Protein AF-A0A961FND5-F1 (afdb_monomer_lite)

Sequence (280 aa):
TAFLEAGKNQDAAYVAERILTPDELRAYVDDHFTLAEAEKSADAPESVDPWDEMSSTLRWRWLLGRRLMRARRYQEALPYLPSTVRSKAQSYQQALEQAQDPSRPRVERARSWFEAAWRVRHHGFEMMATEVEPDAFCWSGSFEISSIATDRARGYWQPWSWKSEAPPKPQPLVTRVTSDERSRLEWSHLRHEKRFQYRYLAADHAWQASRLLPAQSEELADVLNTAGSWLKVRDPSAADRFYQALESRAGKTALGEQVTARHWFVEQTGPWSTALQHLQ

Secondary structure (DSSP, 8-state):
-HHHHTT-HHHHHHIIIIIS-HHHHHH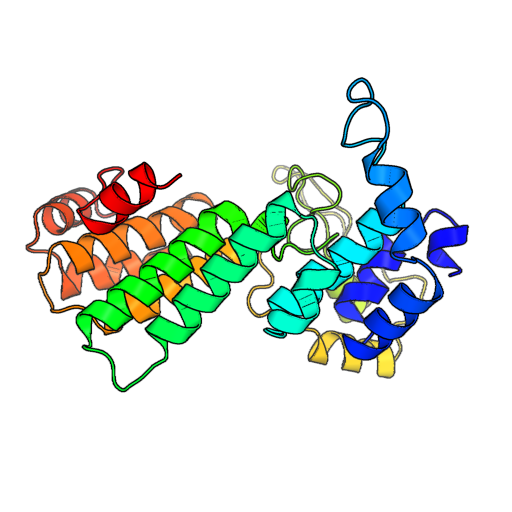HHHHHS-HHHHHHHHTS-TTS-TTT---HHHHHHHHHHHHHHHTT-HHHHGGGS-HHHHHHHHHHHHHHHHHH-TTS-HHHHHHHHHHHHHHHHHHHHHHH--SSTTT-GGGTT-S----HHHHHHHTEE-----TTSPPPPPEE-SSPPPHHHHHHHHHT--S--SSSHHHHHHHHHHHHHHHHSPTT-HHHHHHHHHHHHHHTTT-HHHHHHHHHHHHHHHTTSHHHHHHHHHTS--S---HHHHHHHTT-

pLDDT: mean 90.49, std 12.35, range [37.75, 98.88]

Radius of gyration: 20.92 Å; chains: 1; bounding box: 51×48×54 Å

Structure (mmCIF, N/CA/C/O backbone):
data_AF-A0A961FND5-F1
#
_entry.id   AF-A0A961FND5-F1
#
loop_
_atom_site.group_PDB
_atom_site.id
_atom_site.type_symbol
_atom_site.label_atom_id
_atom_site.label_alt_id
_atom_site.label_comp_id
_atom_site.label_asym_id
_atom_site.label_entity_id
_atom_site.label_seq_id
_atom_site.pdbx_PDB_ins_code
_atom_site.Cartn_x
_atom_site.Cartn_y
_atom_site.Cartn_z
_atom_site.occupancy
_atom_site.B_iso_or_equiv
_atom_site.auth_seq_id
_atom_site.auth_comp_id
_atom_site.auth_asym_id
_atom_site.auth_atom_id
_atom_site.pdbx_PDB_model_num
ATOM 1 N N . THR A 1 1 ? 15.980 -2.962 -23.175 1.00 61.59 1 THR A N 1
ATOM 2 C CA . THR A 1 1 ? 17.382 -2.967 -22.717 1.00 61.59 1 THR A CA 1
ATOM 3 C C . THR A 1 1 ? 18.070 -1.606 -22.834 1.00 61.59 1 THR A C 1
ATOM 5 O O . THR A 1 1 ? 18.763 -1.251 -21.893 1.00 61.59 1 THR A O 1
ATOM 8 N N . ALA A 1 2 ? 17.822 -0.791 -23.874 1.00 79.94 2 ALA A N 1
ATOM 9 C CA . ALA A 1 2 ? 18.511 0.495 -24.115 1.00 79.94 2 ALA A CA 1
ATOM 10 C C . ALA A 1 2 ? 18.673 1.445 -22.900 1.00 79.94 2 ALA A C 1
ATOM 12 O O . ALA A 1 2 ? 19.751 1.992 -22.694 1.00 79.94 2 ALA A O 1
ATOM 13 N N . PHE A 1 3 ? 17.643 1.633 -22.059 1.00 84.62 3 PHE A N 1
ATOM 14 C CA . PHE A 1 3 ? 17.784 2.456 -20.844 1.00 84.62 3 PHE A CA 1
ATOM 15 C C . PHE A 1 3 ? 18.754 1.851 -19.819 1.00 84.62 3 PHE A C 1
ATOM 17 O O . PHE A 1 3 ? 19.513 2.586 -19.196 1.00 84.62 3 PHE A O 1
ATOM 24 N N . LEU A 1 4 ? 18.761 0.525 -19.663 1.00 84.88 4 LEU A N 1
ATOM 25 C CA . LEU A 1 4 ? 19.672 -0.175 -18.753 1.00 84.88 4 LEU A CA 1
ATOM 26 C C . LEU A 1 4 ? 21.110 -0.122 -19.256 1.00 84.88 4 LEU A C 1
ATOM 28 O O . LEU A 1 4 ? 22.012 0.185 -18.486 1.00 84.88 4 LEU A O 1
ATOM 32 N N . GLU A 1 5 ? 21.305 -0.353 -20.555 1.00 82.19 5 GLU A N 1
ATOM 33 C CA . GLU A 1 5 ? 22.610 -0.248 -21.220 1.00 82.19 5 GLU A CA 1
ATOM 34 C C . GLU A 1 5 ? 23.199 1.167 -21.083 1.00 82.19 5 GLU A C 1
ATOM 36 O O . GLU A 1 5 ? 24.403 1.328 -20.915 1.00 82.19 5 GLU A O 1
ATOM 41 N N . ALA A 1 6 ? 22.345 2.196 -21.078 1.00 84.69 6 ALA A N 1
ATOM 42 C CA . ALA A 1 6 ? 22.731 3.591 -20.869 1.00 84.69 6 ALA A CA 1
ATOM 43 C C . ALA A 1 6 ? 22.833 4.013 -19.383 1.00 84.69 6 ALA A C 1
ATOM 45 O O . ALA A 1 6 ? 23.001 5.202 -19.096 1.00 84.69 6 ALA A O 1
ATOM 46 N N . GLY A 1 7 ? 22.674 3.086 -18.429 1.00 83.06 7 GLY A N 1
ATOM 47 C CA . GLY A 1 7 ? 22.712 3.373 -16.988 1.00 83.06 7 GLY A CA 1
ATOM 48 C C . GLY A 1 7 ? 21.546 4.233 -16.472 1.00 83.06 7 GLY A C 1
ATOM 49 O O . GLY A 1 7 ? 21.628 4.825 -15.396 1.00 83.06 7 GLY A O 1
ATOM 50 N N . LYS A 1 8 ? 20.449 4.337 -17.230 1.00 88.19 8 LYS A N 1
ATOM 51 C CA . LYS A 1 8 ? 19.248 5.126 -16.906 1.00 88.19 8 LYS A CA 1
ATOM 52 C C . LYS A 1 8 ? 18.217 4.280 -16.158 1.00 88.19 8 LYS A C 1
ATOM 54 O O . LYS A 1 8 ? 17.133 3.983 -16.656 1.00 88.19 8 LYS A O 1
ATOM 59 N N . ASN A 1 9 ? 18.571 3.879 -14.937 1.00 86.81 9 ASN A N 1
ATOM 60 C CA . ASN A 1 9 ? 17.767 2.955 -14.126 1.00 86.81 9 ASN A CA 1
ATOM 61 C C . ASN A 1 9 ? 16.373 3.497 -13.768 1.00 86.81 9 ASN A C 1
ATOM 63 O O . ASN A 1 9 ? 15.419 2.728 -13.713 1.00 86.81 9 ASN A O 1
ATOM 67 N N . GLN A 1 10 ? 16.236 4.808 -13.555 1.00 88.56 10 GLN A N 1
ATOM 68 C CA . GLN A 1 10 ? 14.949 5.429 -13.220 1.00 88.56 10 GLN A CA 1
ATOM 69 C C . GLN A 1 10 ? 14.000 5.457 -14.416 1.00 88.56 10 GLN A C 1
ATOM 71 O O . GLN A 1 10 ? 12.842 5.078 -14.278 1.00 88.56 10 GLN A O 1
ATOM 76 N N . ASP A 1 11 ? 14.497 5.818 -15.600 1.00 91.00 11 ASP A N 1
ATOM 77 C CA . ASP A 1 11 ? 13.730 5.755 -16.846 1.00 91.00 11 ASP A CA 1
ATOM 78 C C . ASP A 1 11 ? 13.312 4.314 -17.170 1.00 91.00 11 ASP A C 1
ATOM 80 O O . ASP A 1 11 ? 12.164 4.055 -17.537 1.00 91.00 11 ASP A O 1
ATOM 84 N N . ALA A 1 12 ? 14.214 3.348 -16.968 1.00 93.62 12 ALA A N 1
ATOM 85 C CA . ALA A 1 12 ? 13.884 1.937 -17.127 1.00 93.62 12 ALA A CA 1
ATOM 86 C C . ALA A 1 12 ? 12.791 1.490 -16.142 1.00 93.62 12 ALA A C 1
ATOM 88 O O . ALA A 1 12 ? 11.870 0.769 -16.526 1.00 93.62 12 ALA A O 1
ATOM 89 N N . ALA A 1 13 ? 12.874 1.918 -14.881 1.00 93.69 13 ALA A N 1
ATOM 90 C CA . ALA A 1 13 ? 11.894 1.581 -13.857 1.00 93.69 13 ALA A CA 1
ATOM 91 C C . ALA A 1 13 ? 10.535 2.247 -14.118 1.00 93.69 13 ALA A C 1
ATOM 93 O O . ALA A 1 13 ? 9.500 1.604 -13.955 1.00 93.69 13 ALA A O 1
ATOM 94 N N . TYR A 1 14 ? 10.527 3.483 -14.623 1.00 94.12 14 TYR A N 1
ATOM 95 C CA . TYR A 1 14 ? 9.327 4.144 -15.127 1.00 94.12 14 TYR A CA 1
ATOM 96 C C . TYR A 1 14 ? 8.647 3.305 -16.217 1.00 94.12 14 TYR A C 1
ATOM 98 O O . TYR A 1 14 ? 7.458 2.997 -16.109 1.00 94.12 14 TYR A O 1
ATOM 106 N N . VAL A 1 15 ? 9.400 2.860 -17.230 1.00 95.25 15 VAL A N 1
ATOM 107 C CA . VAL A 1 15 ? 8.860 1.991 -18.289 1.00 95.25 15 VAL A CA 1
ATOM 108 C C . VAL A 1 15 ? 8.316 0.692 -17.695 1.00 95.25 15 VAL A C 1
ATOM 110 O O . VAL A 1 15 ? 7.190 0.291 -17.996 1.00 95.25 15 VAL A O 1
ATOM 113 N N . ALA A 1 16 ? 9.077 0.059 -16.806 1.00 95.69 16 ALA A N 1
ATOM 114 C CA . ALA A 1 16 ? 8.692 -1.193 -16.176 1.00 95.69 16 ALA A CA 1
ATOM 115 C C . ALA A 1 16 ? 7.428 -1.083 -15.318 1.00 95.69 16 ALA A C 1
ATOM 117 O O . ALA A 1 16 ? 6.618 -2.004 -15.324 1.00 95.69 16 ALA A O 1
ATOM 118 N N . GLU A 1 17 ? 7.232 0.008 -14.579 1.00 94.25 17 GLU A N 1
ATOM 119 C CA . GLU A 1 17 ? 6.118 0.135 -13.637 1.00 94.25 17 GLU A CA 1
ATOM 120 C C . GLU A 1 17 ? 4.884 0.817 -14.242 1.00 94.25 17 GLU A C 1
ATOM 122 O O . GLU A 1 17 ? 3.756 0.465 -13.869 1.00 94.25 17 GLU A O 1
ATOM 127 N N . ARG A 1 18 ? 5.081 1.755 -15.178 1.00 94.38 18 ARG A N 1
ATOM 128 C CA . ARG A 1 18 ? 4.028 2.634 -15.711 1.00 94.38 18 ARG A CA 1
ATOM 129 C C . ARG A 1 18 ? 3.654 2.346 -17.170 1.00 94.38 18 ARG A C 1
ATOM 131 O O . ARG A 1 18 ? 2.538 2.678 -17.559 1.00 94.38 18 ARG A O 1
ATOM 138 N N . ILE A 1 19 ? 4.529 1.728 -17.968 1.00 95.50 19 ILE A N 1
ATOM 139 C CA . ILE A 1 19 ? 4.286 1.523 -19.410 1.00 95.50 19 ILE A CA 1
ATOM 140 C C . ILE A 1 19 ? 4.001 0.062 -19.747 1.00 95.50 19 ILE A C 1
ATOM 142 O O . ILE A 1 19 ? 2.965 -0.239 -20.340 1.00 95.50 19 ILE A O 1
ATOM 146 N N . LEU A 1 20 ? 4.887 -0.857 -19.366 1.00 96.12 20 LEU A N 1
ATOM 147 C CA . LEU A 1 20 ? 4.678 -2.287 -19.611 1.00 96.12 20 LEU A CA 1
ATOM 148 C C . LEU A 1 20 ? 3.463 -2.780 -18.830 1.00 96.12 20 LEU A C 1
ATOM 150 O O . LEU A 1 20 ? 3.237 -2.319 -17.723 1.00 96.12 20 LEU A O 1
ATOM 154 N N . THR A 1 21 ? 2.712 -3.761 -19.307 1.00 96.06 21 THR A N 1
ATOM 155 C CA . THR A 1 21 ? 1.785 -4.530 -18.462 1.00 96.06 21 THR A CA 1
ATOM 156 C C . THR A 1 21 ? 2.577 -5.426 -17.492 1.00 96.06 21 THR A C 1
ATOM 158 O O . THR A 1 21 ? 3.774 -5.645 -17.698 1.00 96.06 21 THR A O 1
ATOM 161 N N . PRO A 1 22 ? 1.971 -5.946 -16.408 1.00 96.75 22 PRO A N 1
ATOM 162 C CA . PRO A 1 22 ? 2.630 -6.902 -15.526 1.00 96.75 22 PRO A CA 1
ATOM 163 C C . PRO A 1 22 ? 3.128 -8.150 -16.260 1.00 96.75 22 PRO A C 1
ATOM 165 O O . PRO A 1 22 ? 4.186 -8.654 -15.905 1.00 96.75 22 PRO A O 1
ATOM 168 N N . ASP A 1 23 ? 2.414 -8.614 -17.291 1.00 97.75 23 ASP A N 1
ATOM 169 C CA . ASP A 1 23 ? 2.822 -9.781 -18.083 1.00 97.75 23 ASP A CA 1
ATOM 170 C C . ASP A 1 23 ? 3.977 -9.457 -19.036 1.00 97.75 23 ASP A C 1
ATOM 172 O O . ASP A 1 23 ? 4.932 -10.225 -19.106 1.00 97.75 23 ASP A O 1
ATOM 176 N N . GLU A 1 24 ? 3.953 -8.294 -19.699 1.00 97.62 24 GLU A N 1
ATOM 177 C CA . GLU A 1 24 ? 5.087 -7.819 -20.511 1.00 97.62 24 GLU A CA 1
ATOM 178 C C . GLU A 1 24 ? 6.351 -7.646 -19.651 1.00 97.62 24 GLU A C 1
ATOM 180 O O . GLU A 1 24 ? 7.433 -8.085 -20.040 1.00 97.62 24 GLU A O 1
ATOM 185 N N . LEU A 1 25 ? 6.222 -7.050 -18.456 1.00 97.56 25 LEU A N 1
ATOM 186 C CA . LEU A 1 25 ? 7.346 -6.923 -17.526 1.00 97.56 25 LEU A CA 1
ATOM 187 C C . LEU A 1 25 ? 7.829 -8.293 -17.044 1.00 97.56 25 LEU A C 1
ATOM 189 O O . LEU A 1 25 ? 9.034 -8.507 -16.949 1.00 97.56 25 LEU A O 1
ATOM 193 N N . ARG A 1 26 ? 6.911 -9.210 -16.727 1.00 97.69 26 ARG A N 1
ATOM 194 C CA . ARG A 1 26 ? 7.265 -10.560 -16.292 1.00 97.69 26 ARG A CA 1
ATOM 195 C C . ARG A 1 26 ? 8.069 -11.294 -17.355 1.00 97.69 26 ARG A C 1
ATOM 197 O O . ARG A 1 26 ? 9.141 -11.791 -17.034 1.00 97.69 26 ARG A O 1
ATOM 204 N N . ALA A 1 27 ? 7.596 -11.293 -18.600 1.00 97.44 27 ALA A N 1
ATOM 205 C CA . ALA A 1 27 ? 8.309 -11.903 -19.716 1.00 97.44 27 ALA A CA 1
ATOM 206 C C . ALA A 1 27 ? 9.721 -11.315 -19.872 1.00 97.44 27 ALA A C 1
ATOM 208 O O . ALA A 1 27 ? 10.687 -12.064 -19.977 1.00 97.44 27 ALA A O 1
ATOM 209 N N . TYR A 1 28 ? 9.853 -9.986 -19.796 1.00 95.62 28 TYR A N 1
ATOM 210 C CA . TYR A 1 28 ? 11.154 -9.314 -19.850 1.00 95.62 28 TYR A CA 1
ATOM 211 C C . TYR A 1 28 ? 12.083 -9.727 -18.697 1.00 95.62 28 TYR A C 1
ATOM 213 O O . TYR A 1 28 ? 13.271 -9.962 -18.899 1.00 95.62 28 TYR A O 1
ATOM 221 N N . VAL A 1 29 ? 11.560 -9.814 -17.471 1.00 95.00 29 VAL A N 1
ATOM 222 C CA . VAL A 1 29 ? 12.362 -10.180 -16.296 1.00 95.00 29 VAL A CA 1
ATOM 223 C C . VAL A 1 29 ? 12.777 -11.645 -16.319 1.00 95.00 29 VAL A C 1
ATOM 225 O O . VAL A 1 29 ? 13.903 -11.952 -15.938 1.00 95.00 29 VAL A O 1
ATOM 228 N N . ASP A 1 30 ? 11.903 -12.539 -16.768 1.00 95.00 30 ASP A N 1
ATOM 229 C CA . ASP A 1 30 ? 12.216 -13.963 -16.871 1.00 95.00 30 ASP A CA 1
ATOM 230 C C . ASP A 1 30 ? 13.288 -14.242 -17.942 1.00 95.00 30 ASP A C 1
ATOM 232 O O . ASP A 1 30 ? 14.118 -15.125 -17.732 1.00 95.00 30 ASP A O 1
ATOM 236 N N . ASP A 1 31 ? 13.317 -13.466 -19.033 1.00 94.06 31 ASP A N 1
ATOM 237 C CA . ASP A 1 31 ? 14.310 -13.594 -20.113 1.00 94.06 31 ASP A CA 1
ATOM 238 C C . ASP A 1 31 ? 15.686 -13.004 -19.750 1.00 94.06 31 ASP A C 1
ATOM 240 O O . ASP A 1 31 ? 16.722 -13.561 -20.110 1.00 94.06 31 ASP A O 1
ATOM 244 N N . HIS A 1 32 ? 15.717 -11.887 -19.011 1.00 90.12 32 HIS A N 1
ATOM 245 C CA . HIS A 1 32 ? 16.952 -11.117 -18.793 1.00 90.12 32 HIS A CA 1
ATOM 246 C C . HIS A 1 32 ? 17.514 -11.154 -17.368 1.00 90.12 32 HIS A C 1
ATOM 248 O O . HIS A 1 32 ? 18.658 -10.752 -17.165 1.00 90.12 32 HIS A O 1
ATOM 254 N N . PHE A 1 33 ? 16.732 -11.581 -16.373 1.00 89.69 33 PHE A N 1
ATOM 255 C CA . PHE A 1 33 ? 17.136 -11.580 -14.964 1.00 89.69 33 PHE A CA 1
ATOM 256 C C . PHE A 1 33 ? 16.789 -12.916 -14.308 1.00 89.69 33 PHE A C 1
ATOM 258 O O . PHE A 1 33 ? 15.803 -13.052 -13.568 1.00 89.69 33 PHE A O 1
ATOM 265 N N . THR A 1 34 ? 17.610 -13.926 -14.587 1.00 86.31 34 THR A N 1
ATOM 266 C CA . THR A 1 34 ? 17.298 -15.309 -14.226 1.00 86.31 34 THR A CA 1
ATOM 267 C C . THR A 1 34 ? 17.369 -15.543 -12.714 1.00 86.31 34 THR A C 1
ATOM 269 O O . THR A 1 34 ? 18.117 -14.892 -11.981 1.00 86.31 34 THR A O 1
ATOM 272 N N . LEU A 1 35 ? 16.588 -16.510 -12.218 1.00 81.50 35 LEU A N 1
ATOM 273 C CA . LEU A 1 35 ? 16.630 -16.891 -10.802 1.00 81.50 35 LEU A CA 1
ATOM 274 C C . LEU A 1 35 ? 18.014 -17.425 -10.399 1.00 81.50 35 LEU A C 1
ATOM 276 O O . LEU A 1 35 ? 18.502 -17.085 -9.327 1.00 81.50 35 LEU A O 1
ATOM 280 N N . ALA A 1 36 ? 18.670 -18.185 -11.278 1.00 79.12 36 ALA A N 1
ATOM 281 C CA . ALA A 1 36 ? 19.993 -18.747 -11.017 1.00 79.12 36 ALA A CA 1
ATOM 282 C C . ALA A 1 36 ? 21.065 -17.665 -10.790 1.00 79.12 36 ALA A C 1
ATOM 284 O O . ALA A 1 36 ? 21.971 -17.847 -9.982 1.00 79.12 36 ALA A O 1
ATOM 285 N N . GLU A 1 37 ? 20.979 -16.529 -11.486 1.00 74.94 37 GLU A N 1
ATOM 286 C CA . GLU A 1 37 ? 21.867 -15.380 -11.258 1.00 74.94 37 GLU A CA 1
ATOM 287 C C . GLU A 1 37 ? 21.542 -14.654 -9.948 1.00 74.94 37 GLU A C 1
ATOM 289 O O . GLU A 1 37 ? 22.447 -14.209 -9.241 1.00 74.94 37 GLU A O 1
ATOM 294 N N . ALA A 1 38 ? 20.256 -14.563 -9.598 1.00 72.62 38 ALA A N 1
ATOM 295 C CA . ALA A 1 38 ? 19.821 -13.951 -8.349 1.00 72.62 38 ALA A CA 1
ATOM 296 C C . ALA A 1 38 ? 20.270 -14.766 -7.124 1.00 72.62 38 ALA A C 1
ATOM 298 O O . ALA A 1 38 ? 20.754 -14.186 -6.158 1.00 72.62 38 ALA A O 1
ATOM 299 N N . GLU A 1 39 ? 20.165 -16.096 -7.179 1.00 71.75 39 GLU A N 1
ATOM 300 C CA . GLU A 1 39 ? 20.595 -16.998 -6.100 1.00 71.75 39 GLU A CA 1
ATOM 301 C C . GLU A 1 39 ? 22.111 -16.951 -5.886 1.00 71.75 39 GLU A C 1
ATOM 303 O O . GLU A 1 39 ? 22.554 -16.810 -4.753 1.00 71.75 39 GLU A O 1
ATOM 308 N N . LYS A 1 40 ? 22.912 -16.922 -6.961 1.00 66.56 40 LYS A N 1
ATOM 309 C CA . LYS A 1 40 ? 24.376 -16.740 -6.865 1.00 66.56 40 LYS A CA 1
ATOM 310 C C . LYS A 1 40 ? 24.785 -15.427 -6.197 1.00 66.56 40 LYS A C 1
ATOM 312 O O . LYS A 1 40 ? 25.866 -15.345 -5.626 1.00 66.56 40 LYS A O 1
ATOM 317 N N . SER A 1 41 ? 23.946 -14.397 -6.305 1.00 58.16 41 SER A N 1
ATOM 318 C CA . SER A 1 41 ? 24.201 -13.082 -5.705 1.00 58.16 41 SER A CA 1
ATOM 319 C C . SER A 1 41 ? 23.866 -13.047 -4.208 1.00 58.16 41 SER A C 1
ATOM 321 O O . SER A 1 41 ? 24.327 -12.155 -3.508 1.00 58.16 41 SER A O 1
ATOM 323 N N . ALA A 1 42 ? 23.060 -13.992 -3.712 1.00 57.47 42 ALA A N 1
ATOM 324 C CA . ALA A 1 42 ? 22.661 -14.063 -2.305 1.00 57.47 42 ALA A CA 1
ATOM 325 C C . ALA A 1 42 ? 23.748 -14.668 -1.392 1.00 57.47 42 ALA A C 1
ATOM 327 O O . ALA A 1 42 ? 23.671 -14.492 -0.180 1.00 57.47 42 ALA A O 1
ATOM 328 N N . ASP A 1 43 ? 24.750 -15.338 -1.973 1.00 47.97 43 ASP A N 1
ATOM 329 C CA . ASP A 1 43 ? 25.889 -15.957 -1.276 1.00 47.97 43 ASP A CA 1
ATOM 330 C C . ASP A 1 43 ? 27.123 -15.026 -1.173 1.00 47.97 43 ASP A C 1
ATOM 332 O O . ASP A 1 43 ? 28.208 -15.461 -0.775 1.00 47.97 43 ASP A O 1
ATOM 336 N N . ALA A 1 44 ? 26.996 -13.748 -1.553 1.00 46.34 44 ALA A N 1
ATOM 337 C CA . ALA A 1 44 ? 28.071 -12.761 -1.431 1.00 46.34 44 ALA A CA 1
ATOM 338 C C . ALA A 1 44 ? 28.353 -12.417 0.055 1.00 46.34 44 ALA A C 1
ATOM 340 O O . ALA A 1 44 ? 27.417 -12.347 0.856 1.00 46.34 44 ALA A O 1
ATOM 341 N N . PRO A 1 45 ? 29.628 -12.237 0.462 1.00 41.59 45 PRO A N 1
ATOM 342 C CA . PRO A 1 45 ? 29.998 -12.034 1.865 1.00 41.59 45 PRO A CA 1
ATOM 343 C C . PRO A 1 45 ? 29.372 -10.766 2.478 1.00 41.59 45 PRO A C 1
ATOM 345 O O . PRO A 1 45 ? 29.404 -9.701 1.874 1.00 41.59 45 PRO A O 1
ATOM 348 N N . GLU A 1 46 ? 28.900 -10.870 3.731 1.00 42.19 46 GLU A N 1
ATOM 349 C CA . GLU A 1 46 ? 28.195 -9.834 4.527 1.00 42.19 46 GLU A CA 1
ATOM 350 C C . GLU A 1 46 ? 28.899 -8.462 4.651 1.00 42.19 46 GLU A C 1
ATOM 352 O O . GLU A 1 46 ? 28.319 -7.518 5.184 1.00 42.19 46 GLU A O 1
ATOM 357 N N . SER A 1 47 ? 30.155 -8.329 4.215 1.00 37.75 47 SER A N 1
ATOM 358 C CA . SER A 1 47 ? 30.981 -7.131 4.409 1.00 37.75 47 SER A CA 1
ATOM 359 C C . SER A 1 47 ? 30.803 -6.042 3.351 1.00 37.75 47 SER A C 1
ATOM 361 O O . SER A 1 47 ? 31.539 -5.055 3.386 1.00 37.75 47 SER A O 1
ATOM 363 N N . VAL A 1 48 ? 29.884 -6.211 2.403 1.00 39.56 48 VAL A N 1
ATOM 364 C CA . VAL A 1 48 ? 29.600 -5.198 1.385 1.00 39.56 48 VAL A CA 1
ATOM 365 C C . VAL A 1 48 ? 28.224 -4.608 1.631 1.00 39.56 48 VAL A C 1
ATOM 367 O O . VAL A 1 48 ? 27.279 -5.309 1.988 1.00 39.56 48 VAL A O 1
ATOM 370 N N . ASP A 1 49 ? 28.141 -3.285 1.517 1.00 38.56 49 ASP A N 1
ATOM 371 C CA . ASP A 1 49 ? 26.921 -2.535 1.761 1.00 38.56 49 ASP A CA 1
ATOM 372 C C . ASP A 1 49 ? 25.755 -3.137 0.934 1.00 38.56 49 ASP A C 1
ATOM 374 O O . ASP A 1 49 ? 25.827 -3.149 -0.301 1.00 38.56 49 ASP A O 1
ATOM 378 N N . PRO A 1 50 ? 24.663 -3.617 1.571 1.00 38.47 50 PRO A N 1
ATOM 379 C CA . PRO A 1 50 ? 23.496 -4.166 0.875 1.00 38.47 50 PRO A CA 1
ATOM 380 C C . PRO A 1 50 ? 22.885 -3.204 -0.158 1.00 38.47 50 PRO A C 1
ATOM 382 O O . PRO A 1 50 ? 22.125 -3.628 -1.034 1.00 38.47 50 PRO A O 1
ATOM 385 N N . TRP A 1 51 ? 23.182 -1.906 -0.038 1.00 43.31 51 TRP A N 1
ATOM 386 C CA . TRP A 1 51 ? 22.734 -0.857 -0.947 1.00 43.31 51 TRP A CA 1
ATOM 387 C C . TRP A 1 51 ? 23.562 -0.768 -2.241 1.00 43.31 51 TRP A C 1
ATOM 389 O O . TRP A 1 51 ? 22.995 -0.377 -3.265 1.00 43.31 51 TRP A O 1
ATOM 399 N N . ASP A 1 52 ? 24.833 -1.189 -2.224 1.00 44.09 52 ASP A N 1
ATOM 400 C CA . ASP A 1 52 ? 25.744 -1.190 -3.383 1.00 44.09 52 ASP A CA 1
ATOM 401 C C . ASP A 1 52 ? 25.754 -2.530 -4.150 1.00 44.09 52 ASP A C 1
ATOM 403 O O . ASP A 1 52 ? 26.072 -2.554 -5.339 1.00 44.09 52 ASP A O 1
ATOM 407 N N . GLU A 1 53 ? 25.344 -3.637 -3.517 1.00 46.41 53 GLU A N 1
ATOM 408 C CA . GLU A 1 53 ? 25.542 -4.998 -4.052 1.00 46.41 53 GLU A CA 1
ATOM 409 C C . GLU A 1 53 ? 24.280 -5.785 -4.427 1.00 46.41 53 GLU A C 1
ATOM 411 O O . GLU A 1 53 ? 24.365 -6.953 -4.814 1.00 46.41 53 GLU A O 1
ATOM 416 N N . MET A 1 54 ? 23.086 -5.182 -4.380 1.00 57.28 54 MET A N 1
ATOM 417 C CA . MET A 1 54 ? 21.923 -5.841 -4.977 1.00 57.28 54 MET A CA 1
ATOM 418 C C . MET A 1 54 ? 22.195 -6.011 -6.473 1.00 57.28 54 MET A C 1
ATOM 420 O O . MET A 1 54 ? 22.114 -5.031 -7.222 1.00 57.28 54 MET A O 1
ATOM 424 N N . SER A 1 55 ? 22.504 -7.239 -6.910 1.00 68.00 55 SER A N 1
ATOM 425 C CA . SER A 1 55 ? 22.730 -7.500 -8.327 1.00 68.00 55 SER A CA 1
ATOM 426 C C . SER A 1 55 ? 21.554 -6.939 -9.115 1.00 68.00 55 SER A C 1
ATOM 428 O O . SER A 1 55 ? 20.397 -7.003 -8.675 1.00 68.00 55 SER A O 1
ATOM 430 N N . SER A 1 56 ? 21.847 -6.326 -10.264 1.00 74.94 56 SER A N 1
ATOM 431 C CA . SER A 1 56 ? 20.816 -5.754 -11.134 1.00 74.94 56 SER A CA 1
ATOM 432 C C . SER A 1 56 ? 19.669 -6.755 -11.322 1.00 74.94 56 SER A C 1
ATOM 434 O O . SER A 1 56 ? 18.504 -6.389 -11.175 1.00 74.94 56 SER A O 1
ATOM 436 N N . THR A 1 57 ? 20.004 -8.037 -11.480 1.00 84.06 57 THR A N 1
ATOM 437 C CA . THR A 1 57 ? 19.086 -9.178 -11.478 1.00 84.06 57 THR A CA 1
ATOM 438 C C . THR A 1 57 ? 18.136 -9.203 -10.282 1.00 84.06 57 THR A C 1
ATOM 440 O O . THR A 1 57 ? 16.919 -9.161 -10.476 1.00 84.06 57 THR A O 1
ATOM 443 N N . LEU A 1 58 ? 18.636 -9.255 -9.043 1.00 83.62 58 LEU A N 1
ATOM 444 C CA . LEU A 1 58 ? 17.767 -9.345 -7.866 1.00 83.62 58 LEU A CA 1
ATOM 445 C C . LEU A 1 58 ? 16.896 -8.089 -7.702 1.00 83.62 58 LEU A C 1
ATOM 447 O O . LEU A 1 58 ? 15.717 -8.206 -7.358 1.00 83.62 58 LEU A O 1
ATOM 451 N N . ARG A 1 59 ? 17.420 -6.902 -8.035 1.00 86.44 59 ARG A N 1
ATOM 452 C CA . ARG A 1 59 ? 16.644 -5.651 -8.019 1.00 86.44 59 ARG A CA 1
ATOM 453 C C . ARG A 1 59 ? 15.469 -5.696 -8.998 1.00 86.44 59 ARG A C 1
ATOM 455 O O . ARG A 1 59 ? 14.347 -5.369 -8.608 1.00 86.44 59 ARG A O 1
ATOM 462 N N . TRP A 1 60 ? 15.696 -6.126 -10.240 1.00 92.00 60 TRP A N 1
ATOM 463 C CA . TRP A 1 60 ? 14.651 -6.211 -11.268 1.00 92.00 60 TRP A CA 1
ATOM 464 C C . TRP A 1 60 ? 13.604 -7.281 -10.964 1.00 92.00 60 TRP A C 1
ATOM 466 O O . TRP A 1 60 ? 12.405 -7.031 -11.126 1.00 92.00 60 TRP A O 1
ATOM 476 N N . ARG A 1 61 ? 14.030 -8.437 -10.441 1.00 94.56 61 ARG A N 1
ATOM 477 C CA . ARG A 1 61 ? 13.103 -9.458 -9.936 1.00 94.56 61 ARG A CA 1
ATOM 478 C C . ARG A 1 61 ? 12.255 -8.891 -8.800 1.00 94.56 61 ARG A C 1
ATOM 480 O O . ARG A 1 61 ? 11.031 -8.954 -8.864 1.00 94.56 61 ARG A O 1
ATOM 487 N N . TRP A 1 62 ? 12.865 -8.233 -7.818 1.00 94.19 62 TRP A N 1
ATOM 488 C CA . TRP A 1 62 ? 12.114 -7.650 -6.709 1.00 94.19 62 TRP A CA 1
ATOM 489 C C . TRP A 1 62 ? 11.154 -6.540 -7.166 1.00 94.19 62 TRP A C 1
ATOM 491 O O . TRP A 1 62 ? 10.015 -6.500 -6.701 1.00 94.19 62 TRP A O 1
ATOM 501 N N . LEU A 1 63 ? 11.546 -5.688 -8.121 1.00 96.19 63 LEU A N 1
ATOM 502 C CA . LEU A 1 63 ? 10.656 -4.688 -8.728 1.00 96.19 63 LEU A CA 1
ATOM 503 C C . LEU A 1 63 ? 9.398 -5.344 -9.307 1.00 96.19 63 LEU A C 1
ATOM 505 O O . LEU A 1 63 ? 8.282 -4.919 -8.990 1.00 96.19 63 LEU A O 1
ATOM 509 N N . LEU A 1 64 ? 9.557 -6.419 -10.085 1.00 97.69 64 LEU A N 1
ATOM 510 C CA . LEU A 1 64 ? 8.427 -7.198 -10.590 1.00 97.69 64 LEU A CA 1
ATOM 511 C C . LEU A 1 64 ? 7.583 -7.778 -9.448 1.00 97.69 64 LEU A C 1
ATOM 513 O O . LEU A 1 64 ? 6.361 -7.627 -9.465 1.00 97.69 64 LEU A O 1
ATOM 517 N N . GLY A 1 65 ? 8.209 -8.374 -8.429 1.00 97.88 65 GLY A N 1
ATOM 518 C CA . GLY A 1 65 ? 7.509 -8.893 -7.252 1.00 97.88 65 GLY A CA 1
ATOM 519 C C . GLY A 1 65 ? 6.636 -7.827 -6.581 1.00 97.88 65 GLY A C 1
ATOM 520 O O . GLY A 1 65 ? 5.441 -8.038 -6.372 1.00 97.88 65 GLY A O 1
ATOM 521 N N . ARG A 1 66 ? 7.183 -6.631 -6.329 1.00 97.94 66 ARG A N 1
ATOM 522 C CA . ARG A 1 66 ? 6.429 -5.511 -5.740 1.00 97.94 66 ARG A CA 1
ATOM 523 C C . ARG A 1 66 ? 5.297 -5.034 -6.643 1.00 97.94 66 ARG A C 1
ATOM 525 O O . ARG A 1 66 ? 4.203 -4.726 -6.162 1.00 97.94 66 ARG A O 1
ATOM 532 N N . ARG A 1 67 ? 5.524 -5.007 -7.956 1.00 97.56 67 ARG A N 1
ATOM 533 C CA . ARG A 1 67 ? 4.499 -4.648 -8.937 1.00 97.56 67 ARG A CA 1
ATOM 534 C C . ARG A 1 67 ? 3.343 -5.648 -8.959 1.00 97.56 67 ARG A C 1
ATOM 536 O O . ARG A 1 67 ? 2.186 -5.229 -8.945 1.00 97.56 67 ARG A O 1
ATOM 543 N N . LEU A 1 68 ? 3.636 -6.947 -8.925 1.00 98.19 68 LEU A N 1
ATOM 544 C CA . LEU A 1 68 ? 2.630 -8.009 -8.847 1.00 98.19 68 LEU A CA 1
ATOM 545 C C . LEU A 1 68 ? 1.831 -7.937 -7.537 1.00 98.19 68 LEU A C 1
ATOM 547 O O . LEU A 1 68 ? 0.607 -8.075 -7.563 1.00 98.19 68 LEU A O 1
ATOM 551 N N . MET A 1 69 ? 2.479 -7.606 -6.412 1.00 97.94 69 MET A N 1
ATOM 552 C CA . MET A 1 69 ? 1.786 -7.347 -5.141 1.00 97.94 69 MET A CA 1
ATOM 553 C C . MET A 1 69 ? 0.793 -6.178 -5.250 1.00 97.94 69 MET A C 1
ATOM 555 O O . MET A 1 69 ? -0.345 -6.300 -4.787 1.00 97.94 69 MET A O 1
ATOM 559 N N . ARG A 1 70 ? 1.170 -5.064 -5.901 1.00 96.75 70 ARG A N 1
ATOM 560 C CA . ARG A 1 70 ? 0.244 -3.940 -6.167 1.00 96.75 70 ARG A CA 1
ATOM 561 C C . ARG A 1 70 ? -0.908 -4.339 -7.090 1.00 96.75 70 ARG A C 1
ATOM 563 O O . ARG A 1 70 ? -2.041 -3.922 -6.859 1.00 96.75 70 ARG A O 1
ATOM 570 N N . ALA A 1 71 ? -0.635 -5.187 -8.078 1.00 96.00 71 ALA A N 1
ATOM 571 C CA . ALA A 1 71 ? -1.631 -5.750 -8.989 1.00 96.00 71 ALA A CA 1
ATOM 572 C C . ALA A 1 71 ? -2.510 -6.847 -8.349 1.00 96.00 71 ALA A C 1
ATOM 574 O O . ALA A 1 71 ? -3.366 -7.408 -9.027 1.00 96.00 71 ALA A O 1
ATOM 575 N N . ARG A 1 72 ? -2.321 -7.155 -7.054 1.00 96.50 72 ARG A N 1
ATOM 576 C CA . ARG A 1 72 ? -3.016 -8.224 -6.308 1.00 96.50 72 ARG A CA 1
ATOM 577 C C . ARG A 1 72 ? -2.782 -9.641 -6.848 1.00 96.50 72 ARG A C 1
ATOM 579 O O . ARG A 1 72 ? -3.527 -10.559 -6.521 1.00 96.50 72 ARG A O 1
ATOM 586 N N . ARG A 1 73 ? -1.715 -9.841 -7.622 1.00 97.94 73 ARG A N 1
ATOM 587 C CA . ARG A 1 73 ? -1.264 -11.145 -8.133 1.00 97.94 73 ARG A CA 1
ATOM 588 C C . ARG A 1 73 ? -0.307 -11.786 -7.125 1.00 97.94 73 ARG A C 1
ATOM 590 O O . ARG A 1 73 ? 0.864 -12.011 -7.410 1.00 97.94 73 ARG A O 1
ATOM 597 N N . TYR A 1 74 ? -0.793 -11.999 -5.899 1.00 97.50 74 TYR A N 1
ATOM 598 C CA . TYR A 1 74 ? 0.051 -12.288 -4.731 1.00 97.50 74 TYR A CA 1
ATOM 599 C C . TYR A 1 74 ? 0.880 -13.564 -4.877 1.00 97.50 74 TYR A C 1
ATOM 601 O O . TYR A 1 74 ? 2.088 -13.529 -4.673 1.00 97.50 74 TYR A O 1
ATOM 609 N N . GLN A 1 75 ? 0.255 -14.668 -5.292 1.00 97.12 75 GLN A N 1
ATOM 610 C CA . GLN A 1 75 ? 0.947 -15.947 -5.485 1.00 97.12 75 GLN A CA 1
ATOM 611 C C . GLN A 1 75 ? 2.017 -15.865 -6.576 1.00 97.12 75 GLN A C 1
ATOM 613 O O . GLN A 1 75 ? 3.114 -16.390 -6.409 1.00 97.12 75 GLN A O 1
ATOM 618 N N . GLU A 1 76 ? 1.735 -15.134 -7.653 1.00 98.31 76 GLU A N 1
ATOM 619 C CA . GLU A 1 76 ? 2.694 -14.914 -8.735 1.00 98.31 76 GLU A CA 1
ATOM 620 C C . GLU A 1 76 ? 3.851 -14.003 -8.322 1.00 98.31 76 GLU A C 1
ATOM 622 O O . GLU A 1 76 ? 4.920 -14.092 -8.911 1.00 98.31 76 GLU A O 1
ATOM 627 N N . ALA A 1 77 ? 3.673 -13.148 -7.312 1.00 98.31 77 ALA A N 1
ATOM 628 C CA . ALA A 1 77 ? 4.730 -12.279 -6.807 1.00 98.31 77 ALA A CA 1
ATOM 629 C C . ALA A 1 77 ? 5.788 -13.037 -5.989 1.00 98.31 77 ALA A C 1
ATOM 631 O O . ALA A 1 77 ? 6.963 -12.672 -6.021 1.00 98.31 77 ALA A O 1
ATOM 632 N N . LEU A 1 78 ? 5.393 -14.083 -5.251 1.00 95.62 78 LEU A N 1
ATOM 633 C CA . LEU A 1 78 ? 6.251 -14.764 -4.267 1.00 95.62 78 LEU A CA 1
ATOM 634 C C . LEU A 1 78 ? 7.604 -15.270 -4.815 1.00 95.62 78 LEU A C 1
ATOM 636 O O . LEU A 1 78 ? 8.597 -15.124 -4.093 1.00 95.62 78 LEU A O 1
ATOM 640 N N . PRO A 1 79 ? 7.699 -15.823 -6.045 1.00 95.19 79 PRO A N 1
ATOM 641 C CA . PRO A 1 79 ? 8.971 -16.264 -6.630 1.00 95.19 79 PRO A CA 1
ATOM 642 C C . PRO A 1 79 ? 9.939 -15.123 -6.973 1.00 95.19 79 PRO A C 1
ATOM 644 O O . PRO A 1 79 ? 11.123 -15.365 -7.204 1.00 95.19 79 PRO A O 1
ATOM 647 N N . TYR A 1 80 ? 9.444 -13.887 -7.029 1.00 95.38 80 TYR A N 1
ATOM 648 C CA . TYR A 1 80 ? 10.220 -12.697 -7.377 1.00 95.38 80 TYR A CA 1
ATOM 649 C C . TYR A 1 80 ? 10.572 -11.837 -6.158 1.00 95.38 80 TYR A C 1
ATOM 651 O O . TYR A 1 80 ? 11.388 -10.925 -6.259 1.00 95.38 80 TYR A O 1
ATOM 659 N N . LEU A 1 81 ? 9.965 -12.117 -5.002 1.00 91.81 81 LEU A N 1
ATOM 660 C CA . LEU A 1 81 ? 10.286 -11.449 -3.746 1.00 91.81 81 LEU A CA 1
ATOM 661 C C . LEU A 1 81 ? 11.495 -12.112 -3.062 1.00 91.81 81 LEU A C 1
ATOM 663 O O . LEU A 1 81 ? 11.581 -13.349 -3.051 1.00 91.81 81 LEU A O 1
ATOM 667 N N . PRO A 1 82 ? 12.371 -11.320 -2.411 1.00 88.69 82 PRO A N 1
ATOM 668 C CA . PRO A 1 82 ? 13.400 -11.852 -1.525 1.00 88.69 82 PRO A CA 1
ATOM 669 C C . PRO A 1 82 ? 12.801 -12.765 -0.449 1.00 88.69 82 PRO A C 1
ATOM 671 O O . PRO A 1 82 ? 11.679 -12.541 0.021 1.00 88.69 82 PRO A O 1
ATOM 674 N N . SER A 1 83 ? 13.559 -13.773 -0.012 1.00 83.88 83 SER A N 1
ATOM 675 C CA . SER A 1 83 ? 13.123 -14.742 1.008 1.00 83.88 83 SER A CA 1
ATOM 676 C C . SER A 1 83 ? 12.651 -14.062 2.302 1.00 83.88 83 SER A C 1
ATOM 678 O O . SER A 1 83 ? 11.607 -14.425 2.844 1.00 83.88 83 SER A O 1
ATOM 680 N N . THR A 1 84 ? 13.347 -13.005 2.730 1.00 83.50 84 THR A N 1
ATOM 681 C CA . THR A 1 84 ? 13.031 -12.179 3.912 1.00 83.50 84 THR A CA 1
ATOM 682 C C . THR A 1 84 ? 11.723 -11.385 3.793 1.00 83.50 84 THR A C 1
ATOM 684 O O . THR A 1 84 ? 11.157 -10.950 4.800 1.00 83.50 84 THR A O 1
ATOM 687 N N . VAL A 1 85 ? 11.220 -11.189 2.570 1.00 90.50 85 VAL A N 1
ATOM 688 C CA . VAL A 1 85 ? 9.973 -10.467 2.267 1.00 90.50 85 VAL A CA 1
ATOM 689 C C . VAL A 1 85 ? 8.827 -11.438 1.972 1.00 90.50 85 VAL A C 1
ATOM 691 O O . VAL A 1 85 ? 7.668 -11.128 2.249 1.00 90.50 85 VAL A O 1
ATOM 694 N N . ARG A 1 86 ? 9.130 -12.637 1.459 1.00 92.62 86 ARG A N 1
ATOM 695 C CA . ARG A 1 86 ? 8.139 -13.640 1.042 1.00 92.62 86 ARG A CA 1
ATOM 696 C C . ARG A 1 86 ? 7.171 -14.027 2.162 1.00 92.62 86 ARG A C 1
ATOM 698 O O . ARG A 1 86 ? 5.964 -14.019 1.936 1.00 92.62 86 ARG A O 1
ATOM 705 N N . SER A 1 87 ? 7.671 -14.292 3.369 1.00 91.81 87 SER A N 1
ATOM 706 C CA . SER A 1 87 ? 6.828 -14.647 4.525 1.00 91.81 87 SER A CA 1
ATOM 707 C C . SER A 1 87 ? 5.884 -13.508 4.934 1.00 91.81 87 SER A C 1
ATOM 709 O O . SER A 1 87 ? 4.716 -13.742 5.249 1.00 91.81 87 SER A O 1
ATOM 711 N N . LYS A 1 88 ? 6.350 -12.255 4.852 1.00 94.00 88 LYS A N 1
ATOM 712 C CA . LYS A 1 88 ? 5.542 -11.052 5.111 1.00 94.00 88 LYS A CA 1
ATOM 713 C C . LYS A 1 88 ? 4.422 -10.916 4.074 1.00 94.00 88 LYS A C 1
ATOM 715 O O . LYS A 1 88 ? 3.276 -10.662 4.444 1.00 94.00 88 LYS A O 1
ATOM 720 N N . ALA A 1 89 ? 4.737 -11.147 2.797 1.00 97.00 89 ALA A N 1
ATOM 721 C CA . ALA A 1 89 ? 3.768 -11.116 1.703 1.00 97.00 89 ALA A CA 1
ATOM 722 C C . ALA A 1 89 ? 2.704 -12.215 1.834 1.00 97.00 89 ALA A C 1
ATOM 724 O O . ALA A 1 89 ? 1.516 -11.933 1.677 1.00 97.00 89 ALA A O 1
ATOM 725 N N . GLN A 1 90 ? 3.110 -13.435 2.197 1.00 97.19 90 GLN A N 1
ATOM 726 C CA . GLN A 1 90 ? 2.193 -14.547 2.467 1.00 97.19 90 GLN A CA 1
ATOM 727 C C . GLN A 1 90 ? 1.268 -14.244 3.649 1.00 97.19 90 GLN A C 1
ATOM 729 O O . GLN A 1 90 ? 0.058 -14.421 3.538 1.00 97.19 90 GLN A O 1
ATOM 734 N N . SER A 1 91 ? 1.812 -13.725 4.755 1.00 96.00 91 SER A N 1
ATOM 735 C CA . SER A 1 91 ? 1.006 -13.337 5.917 1.00 96.00 91 SER A CA 1
ATOM 736 C C . SER A 1 91 ? -0.003 -12.236 5.576 1.00 96.00 91 SER A C 1
ATOM 738 O O . SER A 1 91 ? -1.156 -12.301 6.001 1.00 96.00 91 SER A O 1
ATOM 740 N N . TYR A 1 92 ? 0.392 -11.247 4.767 1.00 98.12 92 TYR A N 1
ATOM 741 C CA . TYR A 1 92 ? -0.528 -10.222 4.280 1.00 98.12 92 TYR A CA 1
ATOM 742 C C . TYR A 1 92 ? -1.647 -10.809 3.408 1.00 98.12 92 TYR A C 1
ATOM 744 O O . TYR A 1 92 ? -2.815 -10.478 3.617 1.00 98.12 92 TYR A O 1
ATOM 752 N N . GLN A 1 93 ? -1.312 -11.691 2.462 1.00 98.06 93 GLN A N 1
ATOM 753 C CA . GLN A 1 93 ? -2.307 -12.358 1.622 1.00 98.06 93 GLN A CA 1
ATOM 754 C C . GLN A 1 93 ? -3.295 -13.167 2.471 1.00 98.06 93 GLN A C 1
ATOM 756 O O . GLN A 1 93 ? -4.503 -13.016 2.307 1.00 98.06 93 GLN A O 1
ATOM 761 N N . GLN A 1 94 ? -2.791 -13.966 3.411 1.00 98.06 94 GLN A N 1
ATOM 762 C CA . GLN A 1 94 ? -3.622 -14.773 4.298 1.00 98.06 94 GLN A CA 1
ATOM 763 C C . GLN A 1 94 ? -4.584 -13.896 5.115 1.00 98.06 94 GLN A C 1
ATOM 765 O O . GLN A 1 94 ? -5.768 -14.211 5.224 1.00 98.06 94 GLN A O 1
ATOM 770 N N . ALA A 1 95 ? -4.109 -12.770 5.659 1.00 98.38 95 ALA A N 1
ATOM 771 C CA . ALA A 1 95 ? -4.966 -11.836 6.385 1.00 98.38 95 ALA A CA 1
ATOM 772 C C . ALA A 1 95 ? -6.080 -11.264 5.487 1.00 98.38 95 ALA A C 1
ATOM 774 O O . ALA A 1 95 ? -7.228 -11.172 5.918 1.00 98.38 95 ALA A O 1
ATOM 775 N N . LEU A 1 96 ? -5.782 -10.933 4.224 1.00 98.31 96 LEU A N 1
ATOM 776 C CA . LEU A 1 96 ? -6.797 -10.469 3.272 1.00 98.31 96 LEU A CA 1
ATOM 777 C C . LEU A 1 96 ? -7.846 -11.534 2.945 1.00 98.31 96 LEU A C 1
ATOM 779 O O . LEU A 1 96 ? -9.032 -11.208 2.909 1.00 98.31 96 LEU A O 1
ATOM 783 N N . GLU A 1 97 ? -7.428 -12.777 2.713 1.00 98.31 97 GLU A N 1
ATOM 784 C CA . GLU A 1 97 ? -8.334 -13.898 2.432 1.00 98.31 97 GLU A CA 1
ATOM 785 C C . GLU A 1 97 ? -9.321 -14.090 3.587 1.00 98.31 97 GLU A C 1
ATOM 787 O O . GLU A 1 97 ? -10.535 -14.095 3.383 1.00 98.31 97 GLU A O 1
ATOM 792 N N . GLN A 1 98 ? -8.812 -14.120 4.820 1.00 98.62 98 GLN A N 1
ATOM 793 C CA . GLN A 1 98 ? -9.632 -14.242 6.025 1.00 98.62 98 GLN A CA 1
ATOM 794 C C . GLN A 1 98 ? -10.572 -13.046 6.229 1.00 98.62 98 GLN A C 1
ATOM 796 O O . GLN A 1 98 ? -11.711 -13.206 6.662 1.00 98.62 98 GLN A O 1
ATOM 801 N N . ALA A 1 99 ? -10.123 -11.838 5.896 1.00 98.50 99 ALA A N 1
ATOM 802 C CA . ALA A 1 99 ? -10.932 -10.631 6.014 1.00 98.50 99 ALA A CA 1
ATOM 803 C C . ALA A 1 99 ? -12.093 -10.584 4.999 1.00 98.50 99 ALA A C 1
ATOM 805 O O . ALA A 1 99 ? -13.179 -10.043 5.269 1.00 98.50 99 ALA A O 1
ATOM 806 N N . GLN A 1 100 ? -11.861 -11.145 3.812 1.00 98.00 100 GLN A N 1
ATOM 807 C CA . GLN A 1 100 ? -12.805 -11.152 2.696 1.00 98.00 100 GLN A CA 1
ATOM 808 C C . GLN A 1 100 ? -13.784 -12.322 2.746 1.00 98.00 100 GLN A C 1
ATOM 810 O O . GLN A 1 100 ? -14.882 -12.174 2.212 1.00 98.00 100 GLN A O 1
ATOM 815 N N . ASP A 1 101 ? -13.440 -13.415 3.428 1.00 98.25 101 ASP A N 1
ATOM 816 C CA . ASP A 1 101 ? -14.301 -14.584 3.595 1.00 98.25 101 ASP A CA 1
ATOM 817 C C . ASP A 1 101 ? -15.631 -14.218 4.289 1.00 98.25 101 ASP A C 1
ATOM 819 O O . ASP A 1 101 ? -15.644 -13.885 5.480 1.00 98.25 101 ASP A O 1
ATOM 823 N N . PRO A 1 102 ? -16.772 -14.259 3.574 1.00 96.75 102 PRO A N 1
ATOM 824 C CA . PRO A 1 102 ? -18.062 -13.873 4.130 1.00 96.75 102 PRO A CA 1
ATOM 825 C C . PRO A 1 102 ? -18.626 -14.893 5.126 1.00 96.75 102 PRO A C 1
ATOM 827 O O . PRO A 1 102 ? -19.546 -14.535 5.860 1.00 96.75 102 PRO A O 1
ATOM 830 N N . SER A 1 103 ? -18.101 -16.124 5.164 1.00 98.00 103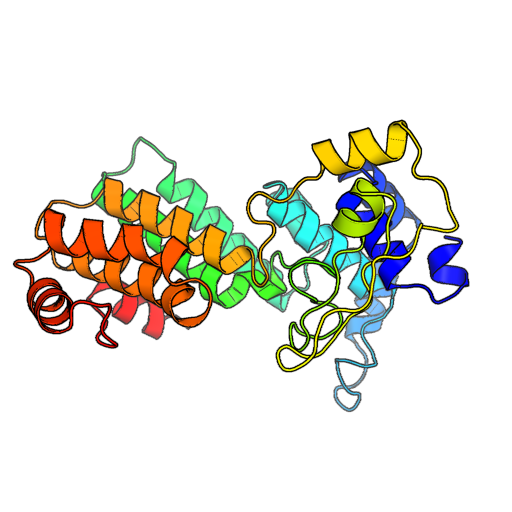 SER A N 1
ATOM 831 C CA . SER A 1 103 ? -18.545 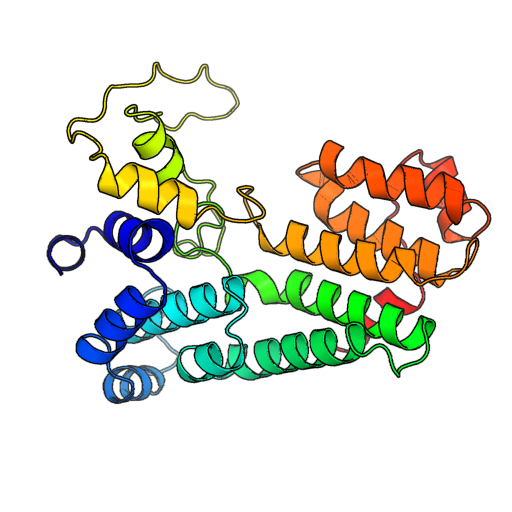-17.167 6.098 1.00 98.00 103 SER A CA 1
ATOM 832 C C . SER A 1 103 ? -18.066 -16.918 7.531 1.00 98.00 103 SER A C 1
ATOM 834 O O . SER A 1 103 ? -18.652 -17.430 8.486 1.00 98.00 103 SER A O 1
ATOM 836 N N . ARG A 1 104 ? -17.024 -16.095 7.696 1.00 98.19 104 ARG A N 1
ATOM 837 C CA . ARG A 1 104 ? -16.435 -15.798 9.000 1.00 98.19 104 ARG A CA 1
ATOM 838 C C . ARG A 1 104 ? -17.250 -14.774 9.790 1.00 98.19 104 ARG A C 1
ATOM 840 O O . ARG A 1 104 ? -17.813 -13.840 9.203 1.00 98.19 104 ARG A O 1
ATOM 847 N N . PRO A 1 105 ? -17.253 -14.866 11.134 1.00 98.31 105 PRO A N 1
ATOM 848 C CA . PRO A 1 105 ? -17.887 -13.869 11.984 1.00 98.31 105 PRO A CA 1
ATOM 849 C C . PRO A 1 105 ? -17.401 -12.450 11.679 1.00 98.31 105 PRO A C 1
ATOM 851 O O . PRO A 1 105 ? -16.220 -12.198 11.438 1.00 98.31 105 PRO A O 1
ATOM 854 N N . ARG A 1 106 ? -18.325 -11.488 11.734 1.00 98.00 106 ARG A N 1
ATOM 855 C CA . ARG A 1 106 ? -18.074 -10.089 11.353 1.00 98.00 106 ARG A CA 1
ATOM 856 C C . ARG A 1 106 ? -16.879 -9.465 12.087 1.00 98.00 106 ARG A C 1
ATOM 858 O O . ARG A 1 106 ? -16.086 -8.770 11.458 1.00 98.00 106 ARG A O 1
ATOM 865 N N . VAL A 1 107 ? -16.739 -9.727 13.388 1.00 97.69 107 VAL A N 1
ATOM 866 C CA . VAL A 1 107 ? -15.633 -9.205 14.214 1.00 97.69 107 VAL A CA 1
ATOM 867 C C . VAL A 1 107 ? -14.301 -9.874 13.867 1.00 97.69 107 VAL A C 1
ATOM 869 O O . VAL A 1 107 ? -13.284 -9.192 13.804 1.00 97.69 107 VAL A O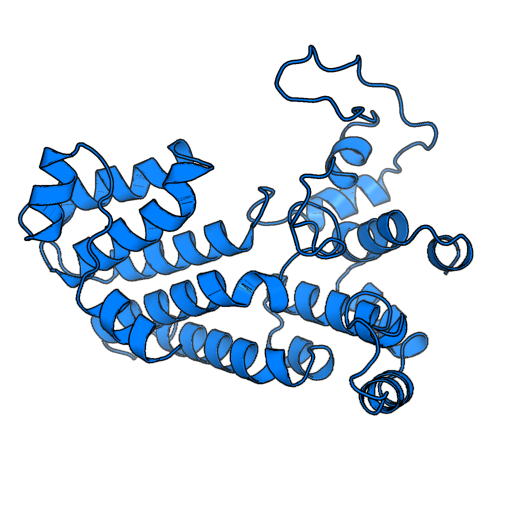 1
ATOM 872 N N . GLU A 1 108 ? -14.290 -11.173 13.560 1.00 98.31 108 GLU A N 1
ATOM 873 C CA . GLU A 1 108 ? -13.069 -11.847 13.098 1.00 98.31 108 GLU A CA 1
ATOM 874 C C . GLU A 1 108 ? -12.596 -11.289 11.760 1.00 98.31 108 GLU A C 1
ATOM 876 O O . GLU A 1 108 ? -11.420 -10.980 11.597 1.00 98.31 108 GLU A O 1
ATOM 881 N N . ARG A 1 109 ? -13.523 -11.062 10.825 1.00 98.69 109 ARG A N 1
ATOM 882 C CA . ARG A 1 109 ? -13.204 -10.402 9.555 1.00 98.69 109 ARG A CA 1
ATOM 883 C C . ARG A 1 109 ? -12.654 -8.998 9.772 1.00 98.69 109 ARG A C 1
ATOM 885 O O . ARG A 1 109 ? -11.720 -8.594 9.085 1.00 98.69 109 ARG A O 1
ATOM 892 N N . ALA A 1 110 ? -13.222 -8.248 10.720 1.00 98.75 110 ALA A N 1
ATOM 893 C CA . ALA A 1 110 ? -12.724 -6.928 11.095 1.00 98.75 110 ALA A CA 1
ATOM 894 C C . ALA A 1 110 ? -11.277 -7.000 11.600 1.00 98.75 110 ALA A C 1
ATOM 896 O O . ALA A 1 110 ? -10.437 -6.210 11.171 1.00 98.75 110 ALA A O 1
ATOM 897 N N . ARG A 1 111 ? -10.982 -7.985 12.453 1.00 98.56 111 ARG A N 1
ATOM 898 C CA . ARG A 1 111 ? -9.634 -8.242 12.959 1.00 98.56 111 ARG A CA 1
ATOM 899 C C . ARG A 1 111 ? -8.672 -8.569 11.823 1.00 98.56 111 ARG A C 1
ATOM 901 O O . ARG A 1 111 ? -7.644 -7.913 11.717 1.00 98.56 111 ARG A O 1
ATOM 908 N N . SER A 1 112 ? -9.030 -9.477 10.917 1.00 98.69 112 SER A N 1
ATOM 909 C CA . SER A 1 112 ? -8.188 -9.819 9.764 1.00 98.69 112 SER A CA 1
ATOM 910 C C . SER A 1 112 ? -7.978 -8.634 8.806 1.00 98.69 112 SER A C 1
ATOM 912 O O . SER A 1 112 ? -6.877 -8.457 8.287 1.00 98.69 112 SER A O 1
ATOM 914 N N . TRP A 1 113 ? -8.979 -7.761 8.609 1.00 98.88 113 TRP A N 1
ATOM 915 C CA . TRP A 1 113 ? -8.791 -6.505 7.862 1.00 98.88 113 TRP A CA 1
ATOM 916 C C . TRP A 1 113 ? -7.767 -5.592 8.537 1.00 98.88 113 TRP A C 1
ATOM 918 O O . TRP A 1 113 ? -6.942 -4.982 7.854 1.00 98.88 113 TRP A O 1
ATOM 928 N N . PHE A 1 114 ? -7.806 -5.493 9.866 1.00 98.75 114 PHE A N 1
ATOM 929 C CA . PHE A 1 114 ? -6.859 -4.677 10.616 1.00 98.75 114 PHE A CA 1
ATOM 930 C C . PHE A 1 114 ? -5.456 -5.296 10.655 1.00 98.75 114 PHE A C 1
ATOM 932 O O . PHE A 1 114 ? -4.469 -4.582 10.499 1.00 98.75 114 PHE A O 1
ATOM 939 N N . GLU A 1 115 ? -5.346 -6.620 10.746 1.00 98.56 115 GLU A N 1
ATOM 940 C CA . GLU A 1 115 ? -4.078 -7.339 10.594 1.00 98.56 115 GLU A CA 1
ATOM 941 C C . GLU A 1 115 ? -3.479 -7.098 9.200 1.00 98.56 115 GLU A C 1
ATOM 943 O O . GLU A 1 115 ? -2.309 -6.732 9.085 1.00 98.56 115 GLU A O 1
ATOM 948 N N . ALA A 1 116 ? -4.280 -7.194 8.132 1.00 98.69 116 ALA A N 1
ATOM 949 C CA . ALA A 1 116 ? -3.837 -6.867 6.777 1.00 98.69 116 ALA A CA 1
ATOM 950 C C . ALA A 1 116 ? -3.377 -5.400 6.661 1.00 98.69 116 ALA A C 1
ATOM 952 O O . ALA A 1 116 ? -2.341 -5.120 6.051 1.00 98.69 116 ALA A O 1
ATOM 953 N N . ALA A 1 117 ? -4.107 -4.466 7.283 1.00 98.75 117 ALA A N 1
ATOM 954 C CA . ALA A 1 117 ? -3.723 -3.059 7.365 1.00 98.75 117 ALA A CA 1
ATOM 955 C C . ALA A 1 117 ? -2.352 -2.884 8.034 1.00 98.75 117 ALA A C 1
ATOM 957 O O . ALA A 1 117 ? -1.472 -2.216 7.489 1.00 98.75 117 ALA A O 1
ATOM 958 N N . TRP A 1 118 ? -2.147 -3.536 9.176 1.00 98.38 118 TRP A N 1
ATOM 959 C CA . TRP A 1 118 ? -0.904 -3.496 9.939 1.00 98.38 118 TRP A CA 1
ATOM 960 C C . TRP A 1 118 ? 0.285 -4.039 9.142 1.00 98.38 118 TRP A C 1
ATOM 962 O O . TRP A 1 118 ? 1.319 -3.376 9.028 1.00 98.38 118 TRP A O 1
ATOM 972 N N . ARG A 1 119 ? 0.128 -5.210 8.507 1.00 97.44 119 ARG A N 1
ATOM 973 C CA . ARG A 1 119 ? 1.179 -5.818 7.673 1.00 97.44 119 ARG A CA 1
ATOM 974 C C . ARG A 1 119 ? 1.606 -4.882 6.546 1.00 97.44 119 ARG A C 1
ATOM 976 O O . ARG A 1 119 ? 2.799 -4.670 6.350 1.00 97.44 119 ARG A O 1
ATOM 983 N N . VAL A 1 120 ? 0.658 -4.265 5.840 1.00 97.31 120 VAL A N 1
ATOM 984 C CA . VAL A 1 120 ? 0.987 -3.304 4.774 1.00 97.31 120 VAL A CA 1
ATOM 985 C C . VAL A 1 120 ? 1.602 -2.033 5.344 1.00 97.31 120 VAL A C 1
ATOM 987 O O . VAL A 1 120 ? 2.549 -1.512 4.766 1.00 97.31 120 VAL A O 1
ATOM 990 N N . ARG A 1 121 ? 1.135 -1.530 6.489 1.00 97.50 121 ARG A N 1
ATOM 991 C CA . ARG A 1 121 ? 1.713 -0.329 7.103 1.00 97.50 121 ARG A CA 1
ATOM 992 C C . ARG A 1 121 ? 3.200 -0.493 7.421 1.00 97.50 121 ARG A C 1
ATOM 994 O O . ARG A 1 121 ? 3.947 0.480 7.281 1.00 97.50 121 ARG A O 1
ATOM 1001 N N . HIS A 1 122 ? 3.598 -1.672 7.889 1.00 96.00 122 HIS A N 1
ATOM 1002 C CA . HIS A 1 122 ? 4.938 -1.920 8.423 1.00 96.00 122 HIS A CA 1
ATOM 1003 C C . HIS A 1 122 ? 5.875 -2.660 7.465 1.00 96.00 122 HIS A C 1
ATOM 1005 O O . HIS A 1 122 ? 7.084 -2.563 7.630 1.00 96.00 122 HIS A O 1
ATOM 1011 N N . HIS A 1 123 ? 5.342 -3.367 6.469 1.00 95.56 123 HIS A N 1
ATOM 1012 C CA . HIS A 1 123 ? 6.139 -4.128 5.497 1.00 95.56 123 HIS A CA 1
ATOM 1013 C C . HIS A 1 123 ? 5.789 -3.785 4.043 1.00 95.56 123 HIS A C 1
ATOM 1015 O O . HIS A 1 123 ? 6.309 -4.380 3.102 1.00 95.56 123 HIS A O 1
ATOM 1021 N N . GLY A 1 124 ? 4.844 -2.867 3.820 1.00 96.56 124 GLY A N 1
ATOM 1022 C CA . GLY A 1 124 ? 4.376 -2.509 2.483 1.00 96.56 124 GLY A CA 1
ATOM 1023 C C . GLY A 1 124 ? 5.438 -1.819 1.637 1.00 96.56 124 GLY A C 1
ATOM 1024 O O . GLY A 1 124 ? 5.338 -1.849 0.413 1.00 96.56 124 GLY A O 1
ATOM 1025 N N . PHE A 1 125 ? 6.469 -1.245 2.256 1.00 95.44 125 PHE A N 1
ATOM 1026 C CA . PHE A 1 125 ? 7.575 -0.666 1.509 1.00 95.44 125 PHE A CA 1
ATOM 1027 C C . PHE A 1 125 ? 8.331 -1.760 0.737 1.00 95.44 125 PHE A C 1
ATOM 1029 O O . PHE A 1 125 ? 8.399 -1.743 -0.487 1.00 95.44 125 PHE A O 1
ATOM 1036 N N . GLU A 1 126 ? 8.769 -2.801 1.433 1.00 94.50 126 GLU A N 1
ATOM 1037 C CA . GLU A 1 126 ? 9.472 -3.950 0.867 1.00 94.50 126 GLU A CA 1
ATOM 1038 C C . GLU A 1 126 ? 8.564 -4.814 -0.013 1.00 94.50 126 GLU A C 1
ATOM 1040 O O . GLU A 1 126 ? 9.002 -5.362 -1.024 1.00 94.50 126 GLU A O 1
ATOM 1045 N N . MET A 1 127 ? 7.288 -4.945 0.356 1.00 96.19 127 MET A N 1
ATOM 1046 C CA . MET A 1 127 ? 6.351 -5.799 -0.372 1.00 96.19 127 MET A CA 1
ATOM 1047 C C . MET A 1 127 ? 5.801 -5.154 -1.639 1.00 96.19 127 MET A C 1
ATOM 1049 O O . MET A 1 127 ? 5.433 -5.881 -2.553 1.00 96.19 127 MET A O 1
ATOM 1053 N N . MET A 1 128 ? 5.656 -3.827 -1.700 1.00 96.62 128 MET A N 1
ATOM 1054 C CA . MET A 1 128 ? 4.865 -3.203 -2.768 1.00 96.62 128 MET A CA 1
ATOM 1055 C C . MET A 1 128 ? 5.206 -1.742 -3.085 1.00 96.62 128 MET A C 1
ATOM 1057 O O . MET A 1 128 ? 4.446 -1.119 -3.831 1.00 96.62 128 MET A O 1
ATOM 1061 N N . ALA A 1 129 ? 6.311 -1.176 -2.591 1.00 95.38 129 ALA A N 1
ATOM 1062 C CA . ALA A 1 129 ? 6.725 0.163 -3.012 1.00 95.38 129 ALA A CA 1
ATOM 1063 C C . ALA A 1 129 ? 7.094 0.221 -4.499 1.00 95.38 129 ALA A C 1
ATOM 1065 O O . ALA A 1 129 ? 7.589 -0.755 -5.078 1.00 95.38 129 ALA A O 1
ATOM 1066 N N . THR A 1 130 ? 6.848 1.367 -5.120 1.00 94.81 130 THR A N 1
ATOM 1067 C CA . THR A 1 130 ? 7.347 1.677 -6.467 1.00 94.81 130 THR A CA 1
ATOM 1068 C C . THR A 1 130 ? 8.851 1.925 -6.441 1.00 94.81 130 THR A C 1
ATOM 1070 O O . THR A 1 130 ? 9.364 2.508 -5.486 1.00 94.81 130 THR A O 1
ATOM 1073 N N . GLU A 1 131 ? 9.567 1.490 -7.479 1.00 92.69 131 GLU A N 1
ATOM 1074 C CA . GLU A 1 131 ? 11.015 1.718 -7.601 1.00 92.69 131 GLU A CA 1
ATOM 1075 C C . GLU A 1 131 ? 11.336 3.215 -7.623 1.00 92.69 131 GLU A C 1
ATOM 1077 O O . GLU A 1 131 ? 12.224 3.673 -6.905 1.00 92.69 131 GLU A O 1
ATOM 1082 N N . VAL A 1 132 ? 10.561 3.967 -8.406 1.00 91.44 132 VAL A N 1
ATOM 1083 C CA . VAL A 1 132 ? 10.658 5.423 -8.552 1.00 91.44 132 VAL A CA 1
ATOM 1084 C C . VAL A 1 132 ? 9.394 6.011 -7.917 1.00 91.44 132 VAL A C 1
ATOM 1086 O O . VAL A 1 132 ? 9.161 5.806 -6.724 1.00 91.44 132 VAL A O 1
ATOM 1089 N N . GLU A 1 133 ? 8.552 6.742 -8.638 1.00 89.19 133 GLU A N 1
ATOM 1090 C CA . GLU A 1 133 ? 7.442 7.467 -8.029 1.00 89.19 133 GLU A CA 1
ATOM 1091 C C . GLU A 1 133 ? 6.268 6.549 -7.645 1.00 89.19 133 GLU A C 1
ATOM 1093 O O . GLU A 1 133 ? 5.949 5.617 -8.383 1.00 89.19 133 GLU A O 1
ATOM 1098 N N . PRO A 1 134 ? 5.575 6.816 -6.523 1.00 92.00 134 PRO A N 1
ATOM 1099 C CA . PRO A 1 134 ? 5.792 7.920 -5.592 1.00 92.00 134 PRO A CA 1
ATOM 1100 C C . PRO A 1 134 ? 6.667 7.546 -4.377 1.00 92.00 134 PRO A C 1
ATOM 1102 O O . PRO A 1 134 ? 6.914 8.400 -3.525 1.00 92.00 134 PRO A O 1
ATOM 1105 N N . ASP A 1 135 ? 7.091 6.288 -4.237 1.00 93.44 135 ASP A N 1
ATOM 1106 C CA . ASP A 1 135 ? 7.715 5.781 -3.005 1.00 93.44 135 ASP A CA 1
ATOM 1107 C C . ASP A 1 135 ? 9.241 5.920 -2.941 1.00 93.44 135 ASP A C 1
ATOM 1109 O O . ASP A 1 135 ? 9.786 5.896 -1.838 1.00 93.44 135 ASP A O 1
ATOM 1113 N N . ALA A 1 136 ? 9.908 6.080 -4.084 1.00 91.81 136 ALA A N 1
ATOM 1114 C CA . ALA A 1 136 ? 11.359 6.171 -4.236 1.00 91.81 136 ALA A CA 1
ATOM 1115 C C . ALA A 1 136 ? 12.110 4.993 -3.596 1.00 91.81 136 ALA A C 1
ATOM 1117 O O . ALA A 1 136 ? 13.072 5.188 -2.846 1.00 91.81 136 ALA A O 1
ATOM 1118 N N . PHE A 1 137 ? 11.665 3.759 -3.865 1.00 92.12 137 PHE A N 1
ATOM 1119 C CA . PHE A 1 137 ? 12.296 2.562 -3.306 1.00 92.12 137 PHE A CA 1
ATOM 1120 C C . PHE A 1 137 ? 13.783 2.456 -3.664 1.00 92.12 137 PHE A C 1
ATOM 1122 O O . PHE A 1 137 ? 14.573 2.034 -2.822 1.00 92.12 137 PHE A O 1
ATOM 1129 N N . CYS A 1 138 ? 14.185 2.924 -4.850 1.00 86.44 138 CYS A N 1
ATOM 1130 C CA . CYS A 1 138 ? 15.585 2.953 -5.274 1.00 86.44 138 CYS A CA 1
ATOM 1131 C C . CYS A 1 138 ? 16.512 3.729 -4.321 1.00 86.44 138 CYS A C 1
ATOM 1133 O O . CYS A 1 138 ? 17.710 3.459 -4.297 1.00 86.44 138 CYS A O 1
ATOM 1135 N N . TRP A 1 139 ? 15.952 4.632 -3.511 1.00 86.19 139 TRP A N 1
ATOM 1136 C CA . TRP A 1 139 ? 16.642 5.420 -2.489 1.00 86.19 139 TRP A CA 1
ATOM 1137 C C . TRP A 1 139 ? 16.089 5.184 -1.083 1.00 86.19 139 TRP A C 1
ATOM 1139 O O . TRP A 1 139 ? 16.081 6.090 -0.240 1.00 86.19 139 TRP A O 1
ATOM 1149 N N . SER A 1 140 ? 15.548 3.990 -0.841 1.00 86.31 140 SER A N 1
ATOM 1150 C CA . SER A 1 140 ? 15.021 3.582 0.468 1.00 86.31 140 SER A CA 1
ATOM 1151 C C . SER A 1 140 ? 13.901 4.498 0.974 1.00 86.31 140 SER A C 1
ATOM 1153 O O . SER A 1 140 ? 13.630 4.582 2.169 1.00 86.31 140 SER A O 1
ATOM 1155 N N . GLY A 1 141 ? 13.243 5.216 0.059 1.00 88.75 141 GLY A N 1
ATOM 1156 C CA . GLY A 1 141 ? 12.209 6.186 0.377 1.00 88.75 141 GLY A CA 1
ATOM 1157 C C . GLY A 1 141 ? 12.729 7.437 1.082 1.00 88.75 141 GLY A C 1
ATOM 1158 O O . GLY A 1 141 ? 11.917 8.167 1.650 1.00 88.75 141 GLY A O 1
ATOM 1159 N N . SER A 1 142 ? 14.038 7.706 1.047 1.00 86.56 142 SER A N 1
ATOM 1160 C CA . SER A 1 142 ? 14.678 8.849 1.719 1.00 86.56 142 SER A CA 1
ATOM 1161 C C . SER A 1 142 ? 14.326 10.181 1.056 1.00 86.56 142 SER A C 1
ATOM 1163 O O . SER A 1 142 ? 14.076 11.178 1.736 1.00 86.56 142 SER A O 1
ATOM 1165 N N . PHE A 1 143 ? 14.184 10.187 -0.269 1.00 82.06 143 PHE A N 1
ATOM 1166 C CA . PHE A 1 143 ? 13.923 11.396 -1.050 1.00 82.06 143 PHE A CA 1
ATOM 1167 C C . PHE A 1 143 ? 12.502 11.425 -1.615 1.00 82.06 143 PHE A C 1
ATOM 1169 O O . PHE A 1 143 ? 11.904 10.394 -1.916 1.00 82.06 143 PHE A O 1
ATOM 1176 N N . GLU A 1 144 ? 11.944 12.632 -1.720 1.00 79.44 144 GLU A N 1
ATOM 1177 C CA . GLU A 1 144 ? 10.788 12.877 -2.581 1.00 79.44 144 GLU A CA 1
ATOM 1178 C C . GLU A 1 144 ? 11.300 13.152 -3.983 1.00 79.44 144 GLU A C 1
ATOM 1180 O O . GLU A 1 144 ? 12.281 13.876 -4.149 1.00 79.44 144 GLU A O 1
ATOM 1185 N N . ILE A 1 145 ? 10.641 12.572 -4.974 1.00 77.19 145 ILE A N 1
ATOM 1186 C CA . ILE A 1 145 ? 11.116 12.598 -6.350 1.00 77.19 145 ILE A CA 1
ATOM 1187 C C . ILE A 1 145 ? 10.008 13.139 -7.240 1.00 77.19 145 ILE A C 1
ATOM 1189 O O . ILE A 1 145 ? 8.825 12.893 -6.986 1.00 77.19 145 ILE A O 1
ATOM 1193 N N . SER A 1 146 ? 10.387 13.887 -8.272 1.00 79.19 146 SER A N 1
ATOM 1194 C CA . SER A 1 146 ? 9.447 14.292 -9.313 1.00 79.19 146 SER A CA 1
ATOM 1195 C C . SER A 1 146 ? 8.882 13.050 -10.002 1.00 79.19 146 SER A C 1
ATOM 1197 O O . SER A 1 146 ? 9.603 12.089 -10.265 1.00 79.19 146 SER A O 1
ATOM 1199 N N . SER A 1 147 ? 7.585 13.072 -10.290 1.00 87.06 147 SER A N 1
ATOM 1200 C CA . SER A 1 147 ? 6.895 11.960 -10.938 1.00 87.06 147 SER A CA 1
ATOM 1201 C C . SER A 1 147 ? 7.140 11.996 -12.445 1.00 87.06 147 SER A C 1
ATOM 1203 O O . SER A 1 147 ? 6.568 12.841 -13.139 1.00 87.06 147 SER A O 1
ATOM 1205 N N . ILE A 1 148 ? 7.953 11.061 -12.956 1.00 90.12 148 IL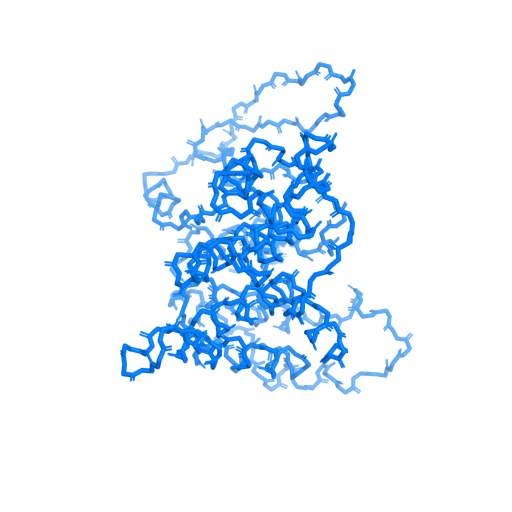E A N 1
ATOM 1206 C CA . ILE A 1 148 ? 8.197 10.909 -14.400 1.00 90.12 148 ILE A CA 1
ATOM 1207 C C . ILE A 1 148 ? 6.862 10.676 -15.114 1.00 90.12 148 ILE A C 1
ATOM 1209 O O . ILE A 1 148 ? 6.578 11.317 -16.124 1.00 90.12 148 ILE A O 1
ATOM 1213 N N . ALA A 1 149 ? 5.991 9.834 -14.554 1.00 90.56 149 ALA A N 1
ATOM 1214 C CA . ALA A 1 149 ? 4.650 9.601 -15.079 1.00 90.56 149 ALA A CA 1
ATOM 1215 C C . ALA A 1 149 ? 3.807 10.872 -15.203 1.00 90.56 149 ALA A C 1
ATOM 1217 O O . ALA A 1 149 ? 3.152 11.071 -16.226 1.00 90.56 149 ALA A O 1
ATOM 1218 N N . THR A 1 150 ? 3.829 11.744 -14.195 1.00 89.56 150 THR A N 1
ATOM 1219 C CA . THR A 1 150 ? 3.071 13.000 -14.220 1.00 89.56 150 THR A CA 1
ATOM 1220 C C . THR A 1 150 ? 3.638 13.969 -15.252 1.00 89.56 150 THR A C 1
ATOM 1222 O O . THR A 1 150 ? 2.869 14.568 -16.006 1.00 89.56 150 THR A O 1
ATOM 1225 N N . ASP A 1 151 ? 4.960 14.100 -15.323 1.00 91.31 151 ASP A N 1
ATOM 1226 C CA . ASP A 1 151 ? 5.620 14.979 -16.288 1.00 91.31 151 ASP A CA 1
ATOM 1227 C C . ASP A 1 151 ? 5.340 14.523 -17.725 1.00 91.31 151 ASP A C 1
ATOM 1229 O O . ASP A 1 151 ? 4.955 15.322 -18.586 1.00 91.31 151 ASP A O 1
ATOM 1233 N N . ARG A 1 152 ? 5.421 13.210 -17.976 1.00 92.69 152 ARG A N 1
ATOM 1234 C CA . ARG A 1 152 ? 5.095 12.612 -19.277 1.00 92.69 152 ARG A CA 1
ATOM 1235 C C . ARG A 1 152 ? 3.612 12.723 -19.616 1.00 92.69 152 ARG A C 1
ATOM 1237 O O . ARG A 1 152 ? 3.283 13.118 -20.729 1.00 92.69 152 ARG A O 1
ATOM 1244 N N . ALA A 1 153 ? 2.702 12.514 -18.668 1.00 89.62 153 ALA A N 1
ATOM 1245 C CA . ALA A 1 153 ? 1.273 12.734 -18.907 1.00 89.62 153 ALA A CA 1
ATOM 1246 C C . ALA A 1 153 ? 0.959 14.194 -19.298 1.00 89.62 153 ALA A C 1
ATOM 1248 O O . ALA A 1 153 ? 0.108 14.436 -20.156 1.00 89.62 153 ALA A O 1
ATOM 1249 N N . ARG A 1 154 ? 1.669 15.165 -18.705 1.00 88.38 154 ARG A N 1
ATOM 1250 C CA . ARG A 1 154 ? 1.497 16.604 -18.976 1.00 88.38 154 ARG A CA 1
ATOM 1251 C C . ARG A 1 154 ? 2.231 17.086 -20.227 1.00 88.38 154 ARG A C 1
ATOM 1253 O O . ARG A 1 154 ? 1.838 18.102 -20.789 1.00 88.38 154 ARG A O 1
ATOM 1260 N N . GLY A 1 155 ? 3.287 16.395 -20.653 1.00 90.62 155 GLY A N 1
ATOM 1261 C CA . GLY A 1 155 ? 4.181 16.858 -21.720 1.00 90.62 155 GLY A CA 1
ATOM 1262 C C . GLY A 1 155 ? 5.180 17.933 -21.272 1.00 90.62 155 GLY A C 1
ATOM 1263 O O . GLY A 1 155 ? 5.859 18.522 -22.114 1.00 90.62 155 GLY A O 1
ATOM 1264 N N . TYR A 1 156 ? 5.286 18.181 -19.964 1.00 91.00 156 TYR A N 1
ATOM 1265 C CA . TYR A 1 156 ? 6.183 19.170 -19.373 1.00 91.00 156 TYR A CA 1
ATOM 1266 C C . TYR A 1 156 ? 6.932 18.552 -18.198 1.00 91.00 156 TYR A C 1
ATOM 1268 O O . TYR A 1 156 ? 6.321 17.913 -17.350 1.00 91.00 156 TYR A O 1
ATOM 1276 N N . TRP A 1 157 ? 8.237 18.793 -18.133 1.00 89.00 157 TRP A N 1
ATOM 1277 C CA . TRP A 1 157 ? 9.058 18.504 -16.967 1.00 89.00 157 TRP A CA 1
ATOM 1278 C C . TRP A 1 157 ? 8.946 19.640 -15.953 1.00 89.00 157 TRP A C 1
ATOM 1280 O O . TRP A 1 157 ? 9.094 20.817 -16.308 1.00 89.00 157 TRP A O 1
ATOM 1290 N N . GLN A 1 158 ? 8.703 19.284 -14.693 1.00 88.19 158 GLN A N 1
ATOM 1291 C CA . GLN A 1 158 ? 8.754 20.216 -13.576 1.00 88.19 158 GLN A CA 1
ATOM 1292 C C . GLN A 1 158 ? 10.087 20.036 -12.837 1.00 88.19 158 GLN A C 1
ATOM 1294 O O . GLN A 1 158 ? 10.263 19.033 -12.141 1.00 88.19 158 GLN A O 1
ATOM 1299 N N . PRO A 1 159 ? 11.023 21.000 -12.928 1.00 84.38 159 PRO A N 1
ATOM 1300 C CA . PRO A 1 159 ? 12.241 20.924 -12.142 1.00 84.38 159 PRO A CA 1
ATOM 1301 C C . PRO A 1 159 ? 11.920 20.948 -10.651 1.00 84.38 159 PRO A C 1
ATOM 1303 O O . PRO A 1 159 ? 11.034 21.683 -10.198 1.00 84.38 159 PRO A O 1
ATOM 1306 N N . TRP A 1 160 ? 12.667 20.145 -9.899 1.00 79.81 160 TRP A N 1
ATOM 1307 C CA . TRP A 1 160 ? 12.580 20.119 -8.449 1.00 79.81 160 TRP A CA 1
ATOM 1308 C C . TRP A 1 160 ? 13.048 21.453 -7.854 1.00 79.81 160 TRP A C 1
ATOM 1310 O O . TRP A 1 160 ? 14.015 22.048 -8.329 1.00 79.81 160 TRP A O 1
ATOM 1320 N N . SER A 1 161 ? 12.370 21.900 -6.800 1.00 80.94 161 SER A N 1
ATOM 1321 C CA . SER A 1 161 ? 12.760 23.056 -5.992 1.00 80.94 161 SER A CA 1
ATOM 1322 C C . SER A 1 161 ? 12.495 22.774 -4.521 1.00 80.94 161 SER A C 1
ATOM 1324 O O . SER A 1 161 ? 11.622 21.969 -4.173 1.00 80.94 161 SER A O 1
ATOM 1326 N N . TRP A 1 162 ? 13.220 23.458 -3.638 1.00 77.38 162 TRP A N 1
ATOM 1327 C CA . TRP A 1 162 ? 12.926 23.370 -2.213 1.00 77.38 162 TRP A CA 1
ATOM 1328 C C . TRP A 1 162 ? 11.596 24.063 -1.889 1.00 77.38 162 TRP A C 1
ATOM 1330 O O . TRP A 1 162 ? 11.182 24.995 -2.577 1.00 77.38 162 TRP A O 1
ATOM 1340 N N . LYS A 1 163 ? 10.912 23.643 -0.815 1.00 75.31 163 LYS A N 1
ATOM 1341 C CA . LYS A 1 163 ? 9.601 24.216 -0.437 1.00 75.31 163 LYS A CA 1
ATOM 1342 C C . LYS A 1 163 ? 9.650 25.711 -0.110 1.00 75.31 163 LYS A C 1
ATOM 1344 O O . LYS A 1 163 ? 8.619 26.369 -0.180 1.00 75.31 163 LYS A O 1
ATOM 1349 N N . SER A 1 164 ? 10.810 26.234 0.287 1.00 80.00 164 SER A N 1
ATOM 1350 C CA . SER A 1 164 ? 10.987 27.663 0.573 1.00 80.00 164 SER A CA 1
ATOM 1351 C C . SER A 1 164 ? 11.212 28.512 -0.680 1.00 80.00 164 SER A C 1
ATOM 1353 O O . SER A 1 164 ? 11.356 29.725 -0.562 1.00 80.00 164 SER A O 1
ATOM 1355 N N . GLU A 1 165 ? 11.290 27.897 -1.858 1.00 84.88 165 GLU A N 1
ATOM 1356 C CA . GLU A 1 165 ? 11.597 28.567 -3.116 1.00 84.88 165 GLU A CA 1
ATOM 1357 C C . GLU A 1 165 ? 10.372 28.587 -4.029 1.00 84.88 165 GLU A C 1
ATOM 1359 O O . GLU A 1 165 ? 9.537 27.679 -4.020 1.00 84.88 165 GLU A O 1
ATOM 1364 N N . ALA A 1 166 ? 10.271 29.633 -4.850 1.00 84.56 166 ALA A N 1
ATOM 1365 C CA . ALA A 1 166 ? 9.296 29.645 -5.927 1.00 84.56 166 ALA A CA 1
ATOM 1366 C C . ALA A 1 166 ? 9.651 28.531 -6.930 1.00 84.56 166 ALA A C 1
ATOM 1368 O O . ALA A 1 166 ? 10.802 28.474 -7.375 1.00 84.56 166 ALA A O 1
ATOM 1369 N N . PRO A 1 167 ? 8.698 27.661 -7.310 1.00 84.00 167 PRO A N 1
ATOM 1370 C CA . PRO A 1 167 ? 8.992 26.587 -8.239 1.00 84.00 167 PRO A CA 1
ATOM 1371 C C . PRO A 1 167 ? 9.378 27.166 -9.607 1.00 84.00 167 PRO A C 1
ATOM 1373 O O . PRO A 1 167 ? 8.735 28.108 -10.089 1.00 84.00 167 PRO A O 1
ATOM 1376 N N . PRO A 1 168 ? 10.413 26.619 -10.262 1.00 87.50 168 PRO A N 1
ATOM 1377 C CA . PRO A 1 168 ? 10.803 27.048 -11.594 1.00 87.50 168 PRO A CA 1
ATOM 1378 C C . PRO A 1 168 ? 9.680 26.777 -12.599 1.00 87.50 168 PRO A C 1
ATOM 1380 O O . PRO A 1 168 ? 8.830 25.904 -12.403 1.00 87.50 168 PRO A O 1
ATOM 1383 N N . LYS A 1 169 ? 9.677 27.534 -13.702 1.00 89.94 169 LYS A N 1
ATOM 1384 C CA . LYS A 1 169 ? 8.678 27.357 -14.763 1.00 89.94 169 LYS A CA 1
ATOM 1385 C C . LYS A 1 169 ? 8.791 25.945 -15.368 1.00 89.94 169 LYS A C 1
ATOM 1387 O O . LYS A 1 169 ? 9.914 25.536 -15.676 1.00 89.94 169 LYS A O 1
ATOM 1392 N N . PRO A 1 170 ? 7.663 25.240 -15.590 1.00 91.62 170 PRO A N 1
ATOM 1393 C CA . PRO A 1 170 ? 7.666 23.968 -16.302 1.00 91.62 170 PRO A CA 1
ATOM 1394 C C . PRO A 1 170 ? 8.301 24.115 -17.687 1.00 91.62 170 PRO A C 1
ATOM 1396 O O . PRO A 1 170 ? 8.079 25.117 -18.374 1.00 91.62 170 PRO A O 1
ATOM 1399 N N . GLN A 1 171 ? 9.061 23.110 -18.110 1.00 91.00 171 GLN A N 1
ATOM 1400 C CA . GLN A 1 171 ? 9.734 23.096 -19.410 1.00 91.00 171 GLN A CA 1
ATOM 1401 C C . GLN A 1 171 ? 9.126 22.013 -20.306 1.00 91.00 171 GLN A C 1
ATOM 1403 O O . GLN A 1 171 ? 8.810 20.936 -19.806 1.00 91.00 171 GLN A O 1
ATOM 1408 N N . PRO A 1 172 ? 8.929 22.258 -21.614 1.00 92.25 172 PRO A N 1
ATOM 1409 C CA . PRO A 1 172 ? 8.390 21.237 -22.508 1.00 92.25 172 PRO A CA 1
ATOM 1410 C C . PRO A 1 172 ? 9.344 20.041 -22.594 1.00 92.25 172 PRO A C 1
ATOM 1412 O O . PRO A 1 172 ? 10.562 20.211 -22.665 1.00 92.25 172 PRO A O 1
ATOM 1415 N N . LEU A 1 173 ? 8.793 18.827 -22.613 1.00 91.12 173 LEU A N 1
ATOM 1416 C CA . LEU A 1 173 ? 9.599 17.625 -22.811 1.00 91.12 173 LEU A CA 1
ATOM 1417 C C . LEU A 1 173 ? 10.196 17.596 -24.222 1.00 91.12 173 LEU A C 1
ATOM 1419 O O . LEU A 1 173 ? 9.513 17.860 -25.211 1.00 91.12 173 LEU A O 1
ATOM 1423 N N . VAL A 1 174 ? 11.471 17.208 -24.315 1.00 87.56 174 VAL A N 1
ATOM 1424 C CA . VAL A 1 174 ? 12.170 17.035 -25.601 1.00 87.56 174 VAL A CA 1
ATOM 1425 C C . VAL A 1 174 ? 11.562 15.879 -26.399 1.00 87.56 174 VAL A C 1
ATOM 1427 O O . VAL A 1 174 ? 11.395 15.969 -27.614 1.00 87.56 174 VAL A O 1
ATOM 1430 N N . THR A 1 175 ? 11.205 14.787 -25.717 1.00 87.94 175 THR A N 1
ATOM 1431 C CA . THR A 1 175 ? 10.556 13.629 -26.337 1.00 87.94 175 THR A CA 1
ATOM 1432 C C . THR A 1 175 ? 9.043 13.769 -26.251 1.00 87.94 175 THR A C 1
ATOM 1434 O O . THR A 1 175 ? 8.476 13.939 -25.172 1.00 87.94 175 THR A O 1
ATOM 1437 N N . ARG A 1 176 ? 8.374 13.691 -27.406 1.00 86.75 176 ARG A N 1
ATOM 1438 C CA . ARG A 1 176 ? 6.911 13.711 -27.459 1.00 86.75 176 ARG A CA 1
ATOM 1439 C C . ARG A 1 176 ? 6.352 12.435 -26.842 1.00 86.75 176 ARG A C 1
ATOM 1441 O O . ARG A 1 176 ? 6.835 11.342 -27.125 1.00 86.75 176 ARG A O 1
ATOM 1448 N N . VAL A 1 177 ? 5.304 12.600 -26.048 1.00 90.38 177 VAL A N 1
ATOM 1449 C CA . VAL A 1 177 ? 4.551 11.497 -25.450 1.00 90.38 177 VAL A CA 1
ATOM 1450 C C . VAL A 1 177 ? 3.584 10.967 -26.501 1.00 90.38 177 VAL A C 1
ATOM 1452 O O . VAL A 1 177 ? 2.813 11.737 -27.083 1.00 90.38 177 VAL A O 1
ATOM 1455 N N . THR A 1 178 ? 3.666 9.671 -26.792 1.00 91.81 178 THR A N 1
ATOM 1456 C CA . THR A 1 178 ? 2.822 9.039 -27.815 1.00 91.81 178 THR A CA 1
ATOM 1457 C C . THR A 1 178 ? 1.408 8.795 -27.282 1.00 91.81 178 THR A C 1
ATOM 1459 O O . THR A 1 178 ? 1.157 8.844 -26.076 1.00 91.81 178 THR A O 1
ATOM 1462 N N . SER A 1 179 ? 0.454 8.530 -28.178 1.00 91.75 179 SER A N 1
ATOM 1463 C CA . SER A 1 179 ? -0.904 8.146 -27.773 1.00 91.75 179 SER A CA 1
ATOM 1464 C C . SER A 1 179 ? -0.919 6.831 -26.990 1.00 91.75 179 SER A C 1
ATOM 1466 O O . SER A 1 179 ? -1.606 6.749 -25.979 1.00 91.75 179 SER A O 1
ATOM 1468 N N . ASP A 1 180 ? -0.125 5.842 -27.416 1.00 92.94 180 ASP A N 1
ATOM 1469 C CA . ASP A 1 180 ? 0.010 4.552 -26.723 1.00 92.94 180 ASP A CA 1
ATOM 1470 C C . ASP A 1 180 ? 0.575 4.726 -25.308 1.00 92.94 180 ASP A C 1
ATOM 1472 O O . ASP A 1 180 ? 0.027 4.200 -24.341 1.00 92.94 180 ASP A O 1
ATOM 1476 N N . GLU A 1 181 ? 1.618 5.547 -25.162 1.00 94.25 181 GLU A N 1
ATOM 1477 C CA . GLU A 1 181 ? 2.201 5.852 -23.858 1.00 94.25 181 GLU A CA 1
ATOM 1478 C C . GLU A 1 181 ? 1.179 6.498 -22.915 1.00 94.25 181 GLU A C 1
ATOM 1480 O O . GLU A 1 181 ? 1.074 6.105 -21.753 1.00 94.25 181 GLU A O 1
ATOM 1485 N N . ARG A 1 182 ? 0.375 7.444 -23.415 1.00 91.94 182 ARG A N 1
ATOM 1486 C CA . ARG A 1 182 ? -0.690 8.070 -22.622 1.00 91.94 182 ARG A CA 1
ATOM 1487 C C . ARG A 1 182 ? -1.732 7.049 -22.162 1.00 91.94 182 ARG A C 1
ATOM 1489 O O . ARG A 1 182 ? -2.059 7.024 -20.979 1.00 91.94 182 ARG A O 1
ATOM 1496 N N . SER A 1 183 ? -2.203 6.182 -23.058 1.00 92.94 183 SER A N 1
ATOM 1497 C CA . SER A 1 183 ? -3.161 5.126 -22.707 1.00 92.94 183 SER A CA 1
ATOM 1498 C C . SER A 1 183 ? -2.591 4.147 -21.675 1.00 92.94 183 SER A C 1
ATOM 1500 O O . SER A 1 183 ? -3.288 3.751 -20.739 1.00 92.94 183 SER A O 1
ATOM 1502 N N . ARG A 1 184 ? -1.307 3.791 -21.786 1.00 94.00 184 ARG A N 1
ATOM 1503 C CA . ARG A 1 184 ? -0.628 2.924 -20.812 1.00 94.00 184 ARG A CA 1
ATOM 1504 C C . ARG A 1 184 ? -0.466 3.592 -19.445 1.00 94.00 184 ARG A C 1
ATOM 1506 O O . ARG A 1 184 ? -0.638 2.919 -18.429 1.00 94.00 184 ARG A O 1
ATOM 1513 N N . LEU A 1 185 ? -0.208 4.902 -19.399 1.00 92.31 185 LEU A N 1
ATOM 1514 C CA . LEU A 1 185 ? -0.136 5.670 -18.148 1.00 92.31 185 LEU A CA 1
ATOM 1515 C C . LEU A 1 185 ? -1.478 5.739 -17.414 1.00 92.31 185 LEU A C 1
ATOM 1517 O O . LEU A 1 185 ? -1.512 5.622 -16.187 1.00 92.31 185 LEU A O 1
ATOM 1521 N N . GLU A 1 186 ? -2.572 5.905 -18.156 1.00 89.81 186 GLU A N 1
ATOM 1522 C CA . GLU A 1 186 ? -3.928 5.870 -17.600 1.00 89.81 186 GLU A CA 1
ATOM 1523 C C . GLU A 1 186 ? -4.246 4.488 -17.021 1.00 89.81 186 GLU A C 1
ATOM 1525 O O . GLU A 1 186 ? -4.729 4.377 -15.894 1.00 89.81 186 GLU A O 1
ATOM 1530 N N . TRP A 1 187 ? -3.911 3.426 -17.758 1.00 88.94 187 TRP A N 1
ATOM 1531 C CA . TRP A 1 187 ? -4.159 2.051 -17.330 1.00 88.94 187 TRP A CA 1
ATOM 1532 C C . TRP A 1 187 ? -3.349 1.652 -16.092 1.00 88.94 187 TRP A C 1
ATOM 1534 O O . TRP A 1 187 ? -3.852 0.969 -15.200 1.00 88.94 187 TRP A O 1
ATOM 1544 N N . SER A 1 188 ? -2.088 2.073 -16.015 1.00 89.69 188 SER A N 1
ATOM 1545 C CA . SER A 1 188 ? -1.186 1.658 -14.943 1.00 89.69 188 SER A CA 1
ATOM 1546 C C . SER A 1 188 ? -1.349 2.470 -13.656 1.00 89.69 188 SER A C 1
ATOM 1548 O O . SER A 1 188 ? -0.618 2.216 -12.698 1.00 89.69 188 SER A O 1
ATOM 1550 N N . HIS A 1 189 ? -2.231 3.478 -13.624 1.00 87.81 189 HIS A N 1
ATOM 1551 C CA . HIS A 1 189 ? -2.412 4.421 -12.515 1.00 87.81 189 HIS A CA 1
ATOM 1552 C C . HIS A 1 189 ? -2.464 3.729 -11.139 1.00 87.81 189 HIS A C 1
ATOM 1554 O O . HIS A 1 189 ? -3.195 2.762 -10.912 1.00 87.81 189 HIS A O 1
ATOM 1560 N N . LEU A 1 190 ? -1.702 4.252 -10.175 1.00 89.62 190 LEU A N 1
ATOM 1561 C CA . LEU A 1 190 ? -1.672 3.704 -8.818 1.00 89.62 190 LEU A CA 1
ATOM 1562 C C . LEU A 1 190 ? -2.903 4.153 -8.042 1.00 89.62 190 LEU A C 1
ATOM 1564 O O . LEU A 1 190 ? -3.250 5.324 -8.064 1.00 89.62 190 LEU A O 1
ATOM 1568 N N . ARG A 1 191 ? -3.530 3.268 -7.263 1.00 88.62 191 ARG A N 1
ATOM 1569 C CA . ARG A 1 191 ? -4.690 3.654 -6.437 1.00 88.62 191 ARG A CA 1
ATOM 1570 C C . ARG A 1 191 ? -4.429 4.907 -5.584 1.00 88.62 191 ARG A C 1
ATOM 1572 O O . ARG A 1 191 ? -5.333 5.714 -5.405 1.00 88.62 191 ARG A O 1
ATOM 1579 N N . HIS A 1 192 ? -3.201 5.048 -5.084 1.00 92.00 192 HIS A N 1
ATOM 1580 C CA . HIS A 1 192 ? -2.738 6.206 -4.328 1.00 92.00 192 HIS A CA 1
ATOM 1581 C C . HIS A 1 192 ? -1.444 6.744 -4.952 1.00 92.00 192 HIS A C 1
ATOM 1583 O O . HIS A 1 192 ? -0.366 6.237 -4.658 1.00 92.00 192 HIS A O 1
ATOM 1589 N N . GLU A 1 193 ? -1.522 7.789 -5.782 1.00 90.06 193 GLU A N 1
ATOM 1590 C CA . GLU A 1 193 ? -0.346 8.511 -6.317 1.00 90.06 193 GLU A CA 1
ATOM 1591 C C . GLU A 1 193 ? 0.222 9.514 -5.299 1.00 90.06 193 GLU A C 1
ATOM 1593 O O . GLU A 1 193 ? 0.477 10.683 -5.578 1.00 90.06 193 GLU A O 1
ATOM 1598 N N . LYS A 1 194 ? 0.386 9.058 -4.059 1.00 90.81 194 LYS A N 1
ATOM 1599 C CA . LYS A 1 194 ? 0.987 9.826 -2.970 1.00 90.81 194 LYS A CA 1
ATOM 1600 C C . LYS A 1 194 ? 2.157 9.031 -2.431 1.00 90.81 194 LYS A C 1
ATOM 1602 O O . LYS A 1 194 ? 2.053 7.815 -2.294 1.00 90.81 194 LYS A O 1
ATOM 1607 N N . ARG A 1 195 ? 3.250 9.719 -2.081 1.00 90.94 195 ARG A N 1
ATOM 1608 C CA . ARG A 1 195 ? 4.446 9.078 -1.503 1.00 90.94 195 ARG A CA 1
ATOM 1609 C C . ARG A 1 195 ? 4.054 8.154 -0.355 1.00 90.94 195 ARG A C 1
ATOM 1611 O O . ARG A 1 195 ? 3.093 8.460 0.347 1.00 90.94 195 ARG A O 1
ATOM 1618 N N . PHE A 1 196 ? 4.751 7.043 -0.166 1.00 93.38 196 PHE A N 1
ATOM 1619 C CA . PHE A 1 196 ? 4.360 5.959 0.742 1.00 93.38 196 PHE A CA 1
ATOM 1620 C C . PHE A 1 196 ? 2.920 5.490 0.509 1.00 93.38 196 PHE A C 1
ATOM 1622 O O . PHE A 1 196 ? 2.114 5.443 1.444 1.00 93.38 196 PHE A O 1
ATOM 1629 N N . GLN A 1 197 ? 2.600 5.156 -0.742 1.00 95.25 197 GLN A N 1
ATOM 1630 C CA . GLN A 1 197 ? 1.256 4.764 -1.184 1.00 95.25 197 GLN A CA 1
ATOM 1631 C C . GLN A 1 197 ? 0.683 3.615 -0.340 1.00 95.25 197 GLN A C 1
ATOM 1633 O O . GLN A 1 197 ? -0.500 3.604 0.006 1.00 95.25 197 GLN A O 1
ATOM 1638 N N . TYR A 1 198 ? 1.551 2.702 0.104 1.00 96.56 198 TYR A N 1
ATOM 1639 C CA . TYR A 1 198 ? 1.184 1.565 0.940 1.00 96.56 198 TYR A CA 1
ATOM 1640 C C . TYR A 1 198 ? 0.566 1.998 2.283 1.00 96.56 198 TYR A C 1
ATOM 1642 O O . TYR A 1 198 ? -0.268 1.282 2.829 1.00 96.56 198 TYR A O 1
ATOM 1650 N N . ARG A 1 199 ? 0.888 3.190 2.812 1.00 97.50 199 ARG A N 1
ATOM 1651 C CA . ARG A 1 199 ? 0.255 3.714 4.039 1.00 97.50 199 ARG A CA 1
ATOM 1652 C C . ARG A 1 199 ? -1.213 4.072 3.822 1.00 97.50 199 ARG A C 1
ATOM 1654 O O . ARG A 1 199 ? -2.022 3.870 4.722 1.00 97.50 199 ARG A O 1
ATOM 1661 N N . TYR A 1 200 ? -1.565 4.554 2.633 1.00 98.06 200 TYR A N 1
ATOM 1662 C CA . TYR A 1 200 ? -2.956 4.818 2.268 1.00 98.06 200 TYR A CA 1
ATOM 1663 C C . TYR A 1 200 ? -3.714 3.516 2.016 1.00 98.06 200 TYR A C 1
ATOM 1665 O O . TYR A 1 200 ? -4.855 3.381 2.448 1.00 98.06 200 TYR A O 1
ATOM 1673 N N . LEU A 1 201 ? -3.064 2.520 1.403 1.00 97.75 201 LEU A N 1
ATOM 1674 C CA . LEU A 1 201 ? -3.641 1.182 1.280 1.00 97.75 201 LEU A CA 1
ATOM 1675 C C . LEU A 1 201 ? -3.899 0.547 2.657 1.00 97.75 201 LEU A C 1
ATOM 1677 O O . LEU A 1 201 ? -4.974 -0.003 2.883 1.00 97.75 201 LEU A O 1
ATOM 1681 N N . ALA A 1 202 ? -2.953 0.670 3.592 1.00 98.50 202 ALA A N 1
ATOM 1682 C CA . ALA A 1 202 ? -3.134 0.236 4.973 1.00 98.50 202 ALA A CA 1
ATOM 1683 C C . ALA A 1 202 ? -4.320 0.953 5.638 1.00 98.50 202 ALA A C 1
ATOM 1685 O O . ALA A 1 202 ? -5.184 0.307 6.228 1.00 98.50 202 ALA A O 1
ATOM 1686 N N . ALA A 1 203 ? -4.411 2.276 5.487 1.00 98.69 203 ALA A N 1
ATOM 1687 C CA . ALA A 1 203 ? -5.533 3.052 6.002 1.00 98.69 203 ALA A CA 1
ATOM 1688 C C . ALA A 1 203 ? -6.878 2.608 5.389 1.00 98.69 203 ALA A C 1
ATOM 1690 O O . ALA A 1 203 ? -7.878 2.525 6.097 1.00 98.69 203 ALA A O 1
ATOM 1691 N N . ASP A 1 204 ? -6.920 2.264 4.100 1.00 98.50 204 ASP A N 1
ATOM 1692 C CA . ASP A 1 204 ? -8.128 1.736 3.455 1.00 98.50 204 ASP A CA 1
ATOM 1693 C C . ASP A 1 204 ? -8.558 0.375 4.015 1.00 98.50 204 ASP A C 1
ATOM 1695 O O . ASP A 1 204 ? -9.755 0.142 4.196 1.00 98.50 204 ASP A O 1
ATOM 1699 N N . HIS A 1 205 ? -7.607 -0.512 4.318 1.00 98.75 205 HIS A N 1
ATOM 1700 C CA . HIS A 1 205 ? -7.891 -1.797 4.966 1.00 98.75 205 HIS A CA 1
ATOM 1701 C C . HIS A 1 205 ? -8.405 -1.601 6.395 1.00 98.75 205 HIS A C 1
ATOM 1703 O O . HIS A 1 205 ? -9.420 -2.187 6.771 1.00 98.75 205 HIS A O 1
ATOM 1709 N N . ALA A 1 206 ? -7.788 -0.702 7.166 1.00 98.81 206 ALA A N 1
ATOM 1710 C CA . ALA A 1 206 ? -8.268 -0.343 8.500 1.00 98.81 206 ALA A CA 1
ATOM 1711 C C . ALA A 1 206 ? -9.662 0.309 8.450 1.00 98.81 206 ALA A C 1
ATOM 1713 O O . ALA A 1 206 ? -10.507 0.063 9.310 1.00 98.81 206 ALA A O 1
ATOM 1714 N N . TRP A 1 207 ? -9.961 1.075 7.397 1.00 98.81 207 TRP A N 1
ATOM 1715 C CA . TRP A 1 207 ? -11.310 1.580 7.167 1.00 98.81 207 TRP A CA 1
ATOM 1716 C C . TRP A 1 207 ? -12.314 0.440 6.947 1.00 98.81 207 TRP A C 1
ATOM 1718 O O . TRP A 1 207 ? -13.401 0.488 7.526 1.00 98.81 207 TRP A O 1
ATOM 1728 N N . GLN A 1 208 ? -11.962 -0.613 6.192 1.00 98.75 208 GLN A N 1
ATOM 1729 C CA . GLN A 1 208 ? -12.817 -1.805 6.079 1.00 98.75 208 GLN A CA 1
ATOM 1730 C C . GLN A 1 208 ? -13.029 -2.491 7.432 1.00 98.75 208 GLN A C 1
ATOM 1732 O O . GLN A 1 208 ? -14.174 -2.801 7.760 1.00 98.75 208 GLN A O 1
ATOM 1737 N N . ALA A 1 209 ? -11.978 -2.645 8.246 1.00 98.81 209 ALA A N 1
ATOM 1738 C CA . ALA A 1 209 ? -12.102 -3.167 9.608 1.00 98.81 209 ALA A CA 1
ATOM 1739 C C . ALA A 1 209 ? -13.098 -2.341 10.435 1.00 98.81 209 ALA A C 1
ATOM 1741 O O . ALA A 1 209 ? -14.038 -2.888 11.013 1.00 98.81 209 ALA A O 1
ATOM 1742 N N . SER A 1 210 ? -12.969 -1.010 10.403 1.00 98.69 210 SER A N 1
ATOM 1743 C CA . SER A 1 210 ? -13.850 -0.105 11.146 1.00 98.69 210 SER A CA 1
ATOM 1744 C C . SER A 1 210 ? -15.324 -0.301 10.784 1.00 98.69 210 SER A C 1
ATOM 1746 O O . SER A 1 210 ? -16.182 -0.241 11.657 1.00 98.69 210 SER A O 1
ATOM 1748 N N . ARG A 1 211 ? -15.655 -0.574 9.512 1.00 98.38 211 ARG A N 1
ATOM 1749 C CA . ARG A 1 211 ? -17.043 -0.787 9.057 1.00 98.38 211 ARG A CA 1
ATOM 1750 C C . ARG A 1 211 ? -17.661 -2.054 9.638 1.00 98.38 211 ARG A C 1
ATOM 1752 O O . ARG A 1 211 ? -18.888 -2.185 9.616 1.00 98.38 211 ARG A O 1
ATOM 1759 N N . LEU A 1 212 ? -16.829 -2.979 10.114 1.00 98.50 212 LEU A N 1
ATOM 1760 C CA . LEU A 1 212 ? -17.217 -4.268 10.668 1.00 98.50 212 LEU A CA 1
ATOM 1761 C C . LEU A 1 212 ? -17.304 -4.278 12.207 1.00 98.50 212 LEU A C 1
ATOM 1763 O O . LEU A 1 212 ? -17.907 -5.185 12.780 1.00 98.50 212 LEU A O 1
ATOM 1767 N N . LEU A 1 213 ? -16.812 -3.238 12.875 1.00 98.50 213 LEU A N 1
ATOM 1768 C CA . LEU A 1 213 ? -16.831 -3.146 14.334 1.00 98.50 213 LEU A CA 1
ATOM 1769 C C . LEU A 1 213 ? -18.125 -2.515 14.883 1.00 98.50 213 LEU A C 1
ATOM 1771 O O . LEU A 1 213 ? -18.749 -1.703 14.185 1.00 98.50 213 LEU A O 1
ATOM 1775 N N . PRO A 1 214 ? -18.568 -2.900 16.097 1.00 98.06 214 PRO A N 1
ATOM 1776 C CA . PRO A 1 214 ? -19.687 -2.256 16.784 1.00 98.06 214 PRO A CA 1
ATOM 1777 C C . PRO A 1 214 ? -19.389 -0.787 17.112 1.00 98.06 214 PRO A C 1
ATOM 1779 O O . PRO A 1 214 ? -18.241 -0.407 17.325 1.00 98.06 214 PRO A O 1
ATOM 1782 N N . ALA A 1 215 ? -20.430 0.046 17.169 1.00 98.06 215 ALA A N 1
ATOM 1783 C CA . ALA A 1 215 ? -20.287 1.412 17.669 1.00 98.06 215 ALA A CA 1
ATOM 1784 C C . ALA A 1 215 ? -19.909 1.400 19.159 1.00 98.06 215 ALA A C 1
ATOM 1786 O O . ALA A 1 215 ? -20.361 0.531 19.901 1.00 98.06 215 ALA A O 1
ATOM 1787 N N . GLN A 1 216 ? -19.117 2.386 19.582 1.00 97.94 216 GLN A N 1
ATOM 1788 C CA . GLN A 1 216 ? -18.633 2.554 20.958 1.00 97.94 216 GLN A CA 1
ATOM 1789 C C . GLN A 1 216 ? -17.830 1.361 21.507 1.00 97.94 216 GLN A C 1
ATOM 1791 O O . GLN A 1 216 ? -17.742 1.190 22.718 1.00 97.94 216 GLN A O 1
ATOM 1796 N N . SER A 1 217 ? -17.240 0.539 20.633 1.00 98.31 217 SER A N 1
ATOM 1797 C CA . SER A 1 217 ? -16.273 -0.481 21.045 1.00 98.31 217 SER A CA 1
ATOM 1798 C C . SER A 1 217 ? -14.861 0.111 21.102 1.00 98.31 217 SER A C 1
ATOM 1800 O O . SER A 1 217 ? -14.498 0.945 20.265 1.00 98.31 217 SER A O 1
ATOM 1802 N N . GLU A 1 218 ? -14.054 -0.331 22.068 1.00 98.06 218 GLU A N 1
ATOM 1803 C CA . GLU A 1 218 ? -12.659 0.110 22.216 1.00 98.06 218 GLU A CA 1
ATOM 1804 C C . GLU A 1 218 ? -11.816 -0.270 20.985 1.00 98.06 218 GLU A C 1
ATOM 1806 O O . GLU A 1 218 ? -10.951 0.489 20.556 1.00 98.06 218 GLU A O 1
ATOM 1811 N N . GLU A 1 219 ? -12.118 -1.400 20.338 1.00 98.44 219 GLU A N 1
ATOM 1812 C CA . GLU A 1 219 ? -11.476 -1.820 19.087 1.00 98.44 219 GLU A CA 1
ATOM 1813 C C . GLU A 1 219 ? -11.772 -0.847 17.942 1.00 98.44 219 GLU A C 1
ATOM 1815 O O . GLU A 1 219 ? -10.896 -0.570 17.124 1.00 98.44 219 GLU A O 1
ATOM 1820 N N . LEU A 1 220 ? -12.999 -0.314 17.853 1.00 98.75 220 LEU A N 1
ATOM 1821 C CA . LEU A 1 220 ? -13.337 0.658 16.813 1.00 98.75 220 LEU A CA 1
ATOM 1822 C C . LEU A 1 220 ? -12.532 1.947 16.999 1.00 98.75 220 LEU A C 1
ATOM 1824 O O . LEU A 1 220 ? -11.995 2.472 16.020 1.00 98.75 220 LEU A O 1
ATOM 1828 N N . ALA A 1 221 ? -12.444 2.438 18.237 1.00 98.69 221 ALA A N 1
ATOM 1829 C CA . ALA A 1 221 ? -11.648 3.614 18.567 1.00 98.69 221 ALA A CA 1
ATOM 1830 C C . ALA A 1 221 ? -10.165 3.394 18.239 1.00 98.69 221 ALA A C 1
ATOM 1832 O O . ALA A 1 221 ? -9.548 4.236 17.586 1.00 98.69 221 ALA A O 1
ATOM 1833 N N . ASP A 1 222 ? -9.625 2.231 18.608 1.00 98.69 222 ASP A N 1
ATOM 1834 C CA . ASP A 1 222 ? -8.244 1.830 18.343 1.00 98.69 222 ASP A CA 1
ATOM 1835 C C . ASP A 1 222 ? -7.911 1.815 16.846 1.00 98.69 222 ASP A C 1
ATOM 1837 O O . ASP A 1 222 ? -6.969 2.476 16.396 1.00 98.69 222 ASP A O 1
ATOM 1841 N N . VAL A 1 223 ? -8.724 1.112 16.050 1.00 98.75 223 VAL A N 1
ATOM 1842 C CA . VAL A 1 223 ? -8.530 0.994 14.599 1.00 98.75 223 VAL A CA 1
ATOM 1843 C C . VAL A 1 223 ? -8.538 2.371 13.934 1.00 98.75 223 VAL A C 1
ATOM 1845 O O . VAL A 1 223 ? -7.677 2.655 13.096 1.00 98.75 223 VAL A O 1
ATOM 1848 N N . LEU A 1 224 ? -9.488 3.237 14.299 1.00 98.75 224 LEU A N 1
ATOM 1849 C CA . LEU A 1 224 ? -9.609 4.573 13.716 1.00 98.75 224 LEU A CA 1
ATOM 1850 C C . LEU A 1 224 ? -8.471 5.503 14.162 1.00 98.75 224 LEU A C 1
ATOM 1852 O O . LEU A 1 224 ? -7.896 6.188 13.312 1.00 98.75 224 LEU A O 1
ATOM 1856 N N . ASN A 1 225 ? -8.100 5.495 15.450 1.00 98.50 225 ASN A N 1
ATOM 1857 C CA . ASN A 1 225 ? -7.006 6.320 15.971 1.00 98.50 225 ASN A CA 1
ATOM 1858 C C . ASN A 1 225 ? -5.664 5.933 15.334 1.00 98.50 225 ASN A C 1
ATOM 1860 O O . ASN A 1 225 ? -4.899 6.790 14.878 1.00 98.50 225 ASN A O 1
ATOM 1864 N N . THR A 1 226 ? -5.414 4.626 15.245 1.00 98.44 226 THR A N 1
ATOM 1865 C CA . THR A 1 226 ? -4.206 4.052 14.652 1.00 98.44 226 THR A CA 1
ATOM 1866 C C . THR A 1 226 ? -4.101 4.407 13.167 1.00 98.44 226 THR A C 1
ATOM 1868 O O . THR A 1 226 ? -3.087 4.952 12.724 1.00 98.44 226 THR A O 1
ATOM 1871 N N . ALA A 1 227 ? -5.157 4.152 12.388 1.00 98.31 227 ALA A N 1
ATOM 1872 C CA . ALA A 1 227 ? -5.146 4.386 10.946 1.00 98.31 227 ALA A CA 1
ATOM 1873 C C . ALA A 1 227 ? -5.028 5.873 10.587 1.00 98.31 227 ALA A C 1
ATOM 1875 O O . ALA A 1 227 ? -4.246 6.235 9.704 1.00 98.31 227 ALA A O 1
ATOM 1876 N N . GLY A 1 228 ? -5.750 6.742 11.303 1.00 98.12 228 GLY A N 1
ATOM 1877 C CA . GLY A 1 228 ? -5.620 8.189 11.156 1.00 98.12 228 GLY A CA 1
ATOM 1878 C C . GLY A 1 228 ? -4.203 8.672 11.470 1.00 98.12 228 GLY A C 1
ATOM 1879 O O . GLY A 1 228 ? -3.620 9.448 10.707 1.00 98.12 228 GLY A O 1
ATOM 1880 N N . SER A 1 229 ? -3.582 8.124 12.519 1.00 97.50 229 SER A N 1
ATOM 1881 C CA . SER A 1 229 ? -2.206 8.459 12.900 1.00 97.50 229 SER A CA 1
ATOM 1882 C C . SER A 1 229 ? -1.149 8.084 11.859 1.00 97.50 229 SER A C 1
ATOM 1884 O O . SER A 1 229 ? -0.111 8.741 11.784 1.00 97.50 229 SER A O 1
ATOM 1886 N N . TRP A 1 230 ? -1.400 7.101 10.989 1.00 97.31 230 TRP A N 1
ATOM 1887 C CA . TRP A 1 230 ? -0.484 6.784 9.885 1.00 97.31 230 TRP A CA 1
ATOM 1888 C C . TRP A 1 230 ? -0.434 7.859 8.794 1.00 97.31 230 TRP A C 1
ATOM 1890 O O . TRP A 1 230 ? 0.556 7.924 8.054 1.00 97.31 230 TRP A O 1
ATOM 1900 N N . LEU A 1 231 ? -1.479 8.687 8.696 1.00 97.75 231 LEU A N 1
ATOM 1901 C CA . LEU A 1 231 ? -1.627 9.729 7.680 1.00 97.75 231 LEU A CA 1
ATOM 1902 C C . LEU A 1 231 ? -1.449 11.144 8.253 1.00 97.75 231 LEU A C 1
ATOM 1904 O O . LEU A 1 231 ? -0.901 11.997 7.556 1.00 97.75 231 LEU A O 1
ATOM 1908 N N . LYS A 1 232 ? -1.817 11.375 9.525 1.00 96.25 232 LYS A N 1
ATOM 1909 C CA . LYS A 1 232 ? -1.984 12.709 10.140 1.00 96.25 232 LYS A CA 1
ATOM 1910 C C . LYS A 1 232 ? -0.836 13.694 9.923 1.00 96.25 232 LYS A C 1
ATOM 1912 O O . LYS A 1 232 ? -1.083 14.881 9.782 1.00 96.25 232 LYS A O 1
ATOM 1917 N N . VAL A 1 233 ? 0.411 13.223 9.914 1.00 93.81 233 VAL A N 1
ATOM 1918 C CA . VAL A 1 233 ? 1.588 14.102 9.809 1.00 93.81 233 VAL A CA 1
ATOM 1919 C C . VAL A 1 233 ? 1.804 14.593 8.378 1.00 93.81 233 VAL A C 1
ATOM 1921 O O . VAL A 1 233 ? 2.226 15.726 8.174 1.00 93.81 233 VAL A O 1
ATOM 1924 N N . ARG A 1 234 ? 1.543 13.745 7.377 1.00 91.50 234 ARG A N 1
ATOM 1925 C CA . ARG A 1 234 ? 1.882 14.047 5.978 1.00 91.50 234 ARG A CA 1
ATOM 1926 C C . ARG A 1 234 ? 0.676 14.412 5.125 1.00 91.50 234 ARG A C 1
ATOM 1928 O O . ARG A 1 234 ? 0.836 15.136 4.150 1.00 91.50 234 ARG A O 1
ATOM 1935 N N . ASP A 1 235 ? -0.499 13.916 5.488 1.00 96.19 235 ASP A N 1
ATOM 1936 C CA . ASP A 1 235 ? -1.763 14.242 4.839 1.00 96.19 235 ASP A CA 1
ATOM 1937 C C . ASP A 1 235 ? -2.893 14.311 5.882 1.00 96.19 235 ASP A C 1
ATOM 1939 O O . ASP A 1 235 ? -3.663 13.356 6.044 1.00 96.19 235 ASP A O 1
ATOM 1943 N N . PRO A 1 236 ? -2.980 15.430 6.630 1.00 96.94 236 PRO A N 1
ATOM 1944 C CA . PRO A 1 236 ? -4.042 15.646 7.609 1.00 96.94 236 PRO A CA 1
ATOM 1945 C C . PRO A 1 236 ? -5.443 15.538 6.997 1.00 96.94 236 PRO A C 1
ATOM 1947 O O . PRO A 1 236 ? -6.345 15.003 7.631 1.00 96.94 236 PRO A O 1
ATOM 1950 N N . SER A 1 237 ? -5.617 15.978 5.745 1.00 97.25 237 SER A N 1
ATOM 1951 C CA . SER A 1 237 ? -6.905 15.916 5.046 1.00 97.25 237 SER A CA 1
ATOM 1952 C C . SER A 1 237 ? -7.343 14.472 4.788 1.00 97.25 237 SER A C 1
ATOM 1954 O O . SER A 1 237 ? -8.497 14.128 5.031 1.00 97.25 237 SER A O 1
ATOM 1956 N N . ALA A 1 238 ? -6.428 13.588 4.376 1.00 97.06 238 ALA A N 1
ATOM 1957 C CA . ALA A 1 238 ? -6.741 12.164 4.243 1.00 97.06 238 ALA A CA 1
ATOM 1958 C C . ALA A 1 238 ? -6.980 11.470 5.597 1.00 97.06 238 ALA A C 1
ATOM 1960 O O . ALA A 1 238 ? -7.708 10.473 5.658 1.00 97.06 238 ALA A O 1
ATOM 1961 N N . ALA A 1 239 ? -6.372 11.974 6.675 1.00 98.00 239 ALA A N 1
ATOM 1962 C CA . ALA A 1 239 ? -6.579 11.464 8.027 1.00 98.00 239 ALA A CA 1
ATOM 1963 C C . ALA A 1 239 ? -7.947 11.870 8.607 1.00 98.00 239 ALA A C 1
ATOM 1965 O O . ALA A 1 239 ? -8.531 11.100 9.364 1.00 98.00 239 ALA A O 1
ATOM 1966 N N . ASP A 1 240 ? -8.483 13.027 8.217 1.00 98.06 240 ASP A N 1
ATOM 1967 C CA . ASP A 1 240 ? -9.671 13.655 8.814 1.00 98.06 240 ASP A CA 1
ATOM 1968 C C . ASP A 1 240 ? -10.900 12.732 8.880 1.00 98.06 240 ASP A C 1
ATOM 1970 O O . ASP A 1 240 ? -11.565 12.636 9.912 1.00 98.06 240 ASP A O 1
ATOM 1974 N N . ARG A 1 241 ? -11.139 11.923 7.837 1.00 98.31 241 ARG A N 1
ATOM 1975 C CA . ARG A 1 241 ? -12.248 10.947 7.830 1.00 98.31 241 ARG A CA 1
ATOM 1976 C C . ARG A 1 241 ? -12.208 9.971 9.013 1.00 98.31 241 ARG A C 1
ATOM 1978 O O . ARG A 1 241 ? -13.254 9.510 9.462 1.00 98.31 241 ARG A O 1
ATOM 1985 N N . PHE A 1 242 ? -11.015 9.620 9.499 1.00 98.62 242 PHE A N 1
ATOM 1986 C CA . PHE A 1 242 ? -10.849 8.722 10.641 1.00 98.62 242 PHE A CA 1
ATOM 1987 C C . PHE A 1 242 ? -11.147 9.440 11.953 1.00 98.62 242 PHE A C 1
ATOM 1989 O O . PHE A 1 242 ? -11.760 8.835 12.826 1.00 98.62 242 PHE A O 1
ATOM 1996 N N . TYR A 1 243 ? -10.771 10.717 12.067 1.00 98.31 243 TYR A N 1
ATOM 1997 C CA . TYR A 1 243 ? -11.071 11.545 13.233 1.00 98.31 243 TYR A CA 1
ATOM 1998 C C . TYR A 1 243 ? -12.586 11.733 13.367 1.00 98.31 243 TYR A C 1
ATOM 2000 O O . TYR A 1 243 ? -13.161 11.351 14.384 1.00 98.31 243 TYR A O 1
ATOM 2008 N N . GLN A 1 244 ? -13.251 12.170 12.294 1.00 98.31 244 GLN A N 1
ATOM 2009 C CA . GLN A 1 244 ? -14.707 12.342 12.262 1.00 98.31 244 GLN A CA 1
ATOM 2010 C C . GLN A 1 244 ? -15.457 11.036 12.573 1.00 98.31 244 GLN A C 1
ATOM 2012 O O . GLN A 1 244 ? -16.441 11.017 13.317 1.00 98.31 244 GLN A O 1
ATOM 2017 N N . ALA A 1 245 ? -14.998 9.910 12.015 1.00 98.44 245 ALA A N 1
ATOM 2018 C CA . ALA A 1 245 ? -15.585 8.605 12.299 1.00 98.44 245 ALA A CA 1
ATOM 2019 C C . ALA A 1 245 ? -15.375 8.178 13.757 1.00 98.44 245 ALA A C 1
ATOM 2021 O O . ALA A 1 245 ? -16.262 7.550 14.329 1.00 98.44 245 ALA A O 1
ATOM 2022 N N . LEU A 1 246 ? -14.223 8.494 14.350 1.00 98.38 246 LEU A N 1
ATOM 2023 C CA . LEU A 1 246 ? -13.908 8.144 15.730 1.00 98.38 246 LEU A CA 1
ATOM 2024 C C . LEU A 1 246 ? -14.779 8.950 16.689 1.00 98.38 246 LEU A C 1
ATOM 2026 O O . LEU A 1 246 ? -15.452 8.353 17.524 1.00 98.38 246 LEU A O 1
ATOM 2030 N N . GLU A 1 247 ? -14.853 10.266 16.507 1.00 97.62 247 GLU A N 1
ATOM 2031 C CA . GLU A 1 247 ? -15.693 11.158 17.312 1.00 97.62 247 GLU A CA 1
ATOM 2032 C C . GLU A 1 247 ? -17.169 10.729 17.257 1.00 97.62 247 GLU A C 1
ATOM 2034 O O . GLU A 1 247 ? -17.805 10.497 18.287 1.00 97.62 247 GLU A O 1
ATOM 2039 N N . SER A 1 248 ? -17.702 10.499 16.053 1.00 97.81 248 SER A N 1
ATOM 2040 C CA . SER A 1 248 ? -19.118 10.151 15.873 1.00 97.81 248 SER A CA 1
ATOM 2041 C C . SER A 1 248 ? -19.481 8.722 16.295 1.00 97.81 248 SER A C 1
ATOM 2043 O O . SER A 1 248 ? -20.577 8.490 16.809 1.00 97.81 248 SER A O 1
ATOM 2045 N N . ARG A 1 249 ? -18.601 7.736 16.075 1.00 98.44 249 ARG A N 1
ATOM 2046 C CA . ARG A 1 249 ? -18.941 6.309 16.247 1.00 98.44 249 ARG A CA 1
ATOM 2047 C C . ARG A 1 249 ? -18.328 5.673 17.487 1.00 98.44 249 ARG A C 1
ATOM 2049 O O . ARG A 1 249 ? -18.801 4.612 17.888 1.00 98.44 249 ARG A O 1
ATOM 2056 N N . ALA A 1 250 ? -17.297 6.281 18.062 1.00 98.12 250 ALA A N 1
ATOM 2057 C CA . ALA A 1 250 ? -16.542 5.743 19.189 1.00 98.12 250 ALA A CA 1
ATOM 2058 C C . ALA A 1 250 ? -16.150 6.807 20.235 1.00 98.12 250 ALA A C 1
ATOM 2060 O O . ALA A 1 250 ? -15.329 6.525 21.101 1.00 98.12 250 ALA A O 1
ATOM 2061 N N . GLY A 1 251 ? -16.731 8.012 20.195 1.00 96.88 251 GLY A N 1
ATOM 2062 C CA . GLY A 1 251 ? -16.357 9.123 21.079 1.00 96.88 251 GLY A CA 1
ATOM 2063 C C . GLY A 1 251 ? -16.573 8.896 22.583 1.00 96.88 251 GLY A C 1
ATOM 2064 O O . GLY A 1 251 ? -16.000 9.635 23.370 1.00 96.88 251 GLY A O 1
ATOM 2065 N N . LYS A 1 252 ? -17.354 7.884 22.996 1.00 97.56 252 LYS A N 1
ATOM 2066 C CA . LYS A 1 252 ? -17.601 7.544 24.416 1.00 97.56 252 LYS A CA 1
ATOM 2067 C C . LYS A 1 252 ? -16.657 6.467 24.967 1.00 97.56 252 LYS A C 1
ATOM 2069 O O . LYS A 1 252 ? -16.866 5.975 26.069 1.00 97.56 252 LYS A O 1
ATOM 2074 N N . THR A 1 253 ? -15.695 6.027 24.163 1.00 97.94 253 THR A N 1
ATOM 2075 C CA . THR A 1 253 ? -14.650 5.080 24.581 1.00 97.94 253 THR A CA 1
ATOM 2076 C C . THR A 1 253 ? -13.523 5.821 25.292 1.00 97.94 253 THR A C 1
ATOM 2078 O O . THR A 1 253 ? -13.381 7.034 25.121 1.00 97.94 253 THR A O 1
ATOM 2081 N N . ALA A 1 254 ? -12.665 5.105 26.020 1.00 96.38 254 ALA A N 1
ATOM 2082 C CA . ALA A 1 254 ? -11.534 5.731 26.709 1.00 96.38 254 ALA A CA 1
ATOM 2083 C C . ALA A 1 254 ? -10.586 6.462 25.736 1.00 96.38 254 ALA A C 1
ATOM 2085 O O . ALA A 1 254 ? -10.080 7.546 26.039 1.00 96.38 254 ALA A O 1
ATOM 2086 N N . LEU A 1 255 ? -10.353 5.892 24.546 1.00 96.06 255 LEU A N 1
ATOM 2087 C CA . LEU A 1 255 ? -9.611 6.562 23.470 1.00 96.06 255 LEU A CA 1
ATOM 2088 C C . LEU A 1 255 ? -10.430 7.683 22.814 1.00 96.06 255 LEU A C 1
ATOM 2090 O O . LEU A 1 255 ? -9.883 8.736 22.487 1.00 96.06 255 LEU A O 1
ATOM 2094 N N . GLY A 1 256 ? -11.734 7.471 22.639 1.00 97.31 256 GLY A N 1
ATOM 2095 C CA . GLY A 1 256 ? -12.676 8.430 22.065 1.00 97.31 256 GLY A CA 1
ATOM 2096 C C . GLY A 1 256 ? -12.713 9.762 22.798 1.00 97.31 256 GLY A C 1
ATOM 2097 O O . GLY A 1 256 ? -12.601 10.818 22.171 1.00 97.31 256 GLY A O 1
ATOM 2098 N N . GLU A 1 257 ? -12.801 9.710 24.122 1.00 97.25 257 GLU A N 1
ATOM 2099 C CA . GLU A 1 257 ? -12.820 10.894 24.978 1.00 97.25 257 GLU A CA 1
ATOM 2100 C C . GLU A 1 257 ? -11.505 11.679 24.871 1.00 97.25 257 GLU A C 1
ATOM 2102 O O . GLU A 1 257 ? -11.522 12.903 24.740 1.00 97.25 257 GLU A O 1
ATOM 2107 N N . GLN A 1 258 ? -10.362 10.985 24.827 1.00 96.69 258 GLN A N 1
ATOM 2108 C CA . GLN A 1 258 ? -9.047 11.617 24.672 1.00 96.69 258 GLN A CA 1
ATOM 2109 C C . GLN A 1 258 ? -8.874 12.282 23.300 1.00 96.69 258 GLN A C 1
ATOM 2111 O O . GLN A 1 258 ? -8.372 13.404 23.218 1.00 96.69 258 GLN A O 1
ATOM 2116 N N . VAL A 1 259 ? -9.300 11.615 22.222 1.00 95.31 259 VAL A N 1
ATOM 2117 C CA . VAL A 1 259 ? -9.252 12.171 20.858 1.00 95.31 259 VAL A CA 1
ATOM 2118 C C . VAL A 1 259 ? -10.165 13.388 20.731 1.00 95.31 259 VAL A C 1
ATOM 2120 O O . VAL A 1 259 ? -9.758 14.392 20.146 1.00 95.31 259 VAL A O 1
ATOM 2123 N N . THR A 1 260 ? -11.361 13.326 21.321 1.00 94.06 260 THR A N 1
ATOM 2124 C CA . THR A 1 260 ? -12.317 14.443 21.340 1.00 94.06 260 THR A CA 1
ATOM 2125 C C . THR A 1 260 ? -11.743 15.631 22.111 1.00 94.06 260 THR A C 1
ATOM 2127 O O . THR A 1 260 ? -11.737 16.746 21.600 1.00 94.06 260 THR A O 1
ATOM 2130 N N . ALA A 1 261 ? -11.174 15.398 23.299 1.00 95.56 261 ALA A N 1
ATOM 2131 C CA . ALA A 1 261 ? -10.541 16.447 24.100 1.00 95.56 261 ALA A CA 1
ATOM 2132 C C . ALA A 1 261 ? -9.332 17.088 23.397 1.00 95.56 261 ALA A C 1
ATOM 2134 O O . ALA A 1 261 ? -9.073 18.280 23.552 1.00 95.56 261 ALA A O 1
ATOM 2135 N N . ARG A 1 262 ? -8.585 16.306 22.610 1.00 96.06 262 ARG A N 1
ATOM 2136 C CA . ARG A 1 262 ? -7.454 16.795 21.811 1.00 96.06 262 ARG A CA 1
ATOM 2137 C C . ARG A 1 262 ? -7.887 17.468 20.502 1.00 96.06 262 ARG A C 1
ATOM 2139 O O . ARG A 1 262 ? -7.055 18.117 19.869 1.00 96.06 262 ARG A O 1
ATOM 2146 N N . HIS A 1 263 ? -9.138 17.285 20.075 1.00 96.31 263 HIS A N 1
ATOM 2147 C CA . HIS A 1 263 ? -9.621 17.592 18.723 1.00 96.31 263 HIS A CA 1
ATOM 2148 C C . HIS A 1 263 ? -8.763 16.967 17.608 1.00 96.31 263 HIS A C 1
ATOM 2150 O O . HIS A 1 263 ? -8.678 17.496 16.500 1.00 96.31 263 HIS A O 1
ATOM 2156 N N . TRP A 1 264 ? -8.056 15.873 17.916 1.00 97.25 264 TRP A N 1
ATOM 2157 C CA . TRP A 1 264 ? -7.162 15.178 16.991 1.00 97.25 264 TRP A CA 1
ATOM 2158 C C . TRP A 1 264 ? -6.689 13.832 17.556 1.00 97.25 264 TRP A C 1
ATOM 2160 O O . TRP A 1 264 ? -6.823 13.557 18.746 1.00 97.25 264 TRP A O 1
ATOM 2170 N N . PHE A 1 265 ? -6.068 13.004 16.713 1.00 97.50 265 PHE A N 1
ATOM 2171 C CA . PHE A 1 265 ? -5.526 11.695 17.103 1.00 97.50 265 PHE A CA 1
ATOM 2172 C C . PHE A 1 265 ? -4.504 11.763 18.244 1.00 97.50 265 PHE A C 1
ATOM 2174 O O . PHE A 1 265 ? -3.668 12.674 18.302 1.00 97.50 265 PHE A O 1
ATOM 2181 N N . VAL A 1 266 ? -4.504 10.727 19.080 1.00 96.69 266 VAL A N 1
ATOM 2182 C CA . VAL A 1 266 ? -3.625 10.579 20.247 1.00 96.69 266 VAL A CA 1
ATOM 2183 C C . VAL A 1 266 ? -2.589 9.469 20.031 1.00 96.69 266 VAL A C 1
ATOM 2185 O O . VAL A 1 266 ? -2.730 8.658 19.118 1.00 96.69 266 VAL A O 1
ATOM 2188 N N . GLU A 1 267 ? -1.526 9.445 20.839 1.00 93.56 267 GLU A N 1
ATOM 2189 C CA . GLU A 1 267 ? -0.452 8.438 20.717 1.00 93.56 267 GLU A CA 1
ATOM 2190 C C . GLU A 1 267 ? -0.802 7.109 21.403 1.00 93.56 267 GLU A C 1
ATOM 2192 O O . GLU A 1 267 ? -0.186 6.086 21.120 1.00 93.56 267 GLU A O 1
ATOM 2197 N N . GLN A 1 268 ? -1.794 7.112 22.297 1.00 91.94 268 GLN A N 1
ATOM 2198 C CA . GLN A 1 268 ? -2.271 5.915 22.974 1.00 91.94 268 GLN A CA 1
ATOM 2199 C C . GLN A 1 268 ? -2.830 4.902 21.969 1.00 91.94 268 GLN A C 1
ATOM 2201 O O . GLN A 1 268 ? -3.573 5.242 21.042 1.00 91.94 268 GLN A O 1
ATOM 2206 N N . THR A 1 269 ? -2.484 3.641 22.195 1.00 91.12 269 THR A N 1
ATOM 2207 C CA . THR A 1 269 ? -2.950 2.486 21.433 1.00 91.12 269 THR A CA 1
ATOM 2208 C C . THR A 1 269 ? -4.031 1.740 22.198 1.00 91.12 269 THR A C 1
ATOM 2210 O O . THR A 1 269 ? -4.072 1.762 23.428 1.00 91.12 269 THR A O 1
ATOM 2213 N N . GLY A 1 270 ? -4.926 1.087 21.464 1.00 93.62 270 GLY A N 1
ATOM 2214 C CA . GLY A 1 270 ? -5.947 0.226 22.043 1.00 93.62 270 GLY A CA 1
ATOM 2215 C C . GLY A 1 270 ? -5.575 -1.259 21.980 1.00 93.62 270 GLY A C 1
ATOM 2216 O O . GLY A 1 270 ? -4.411 -1.619 21.766 1.00 93.62 270 GLY A O 1
ATOM 2217 N N . PRO A 1 271 ? -6.553 -2.149 22.204 1.00 93.94 271 PRO A N 1
ATOM 2218 C CA . PRO A 1 271 ? -6.295 -3.571 22.411 1.00 93.94 271 PRO A CA 1
ATOM 2219 C C . PRO A 1 271 ? -5.723 -4.288 21.179 1.00 93.94 271 PRO A C 1
ATOM 2221 O O . PRO A 1 271 ? -4.871 -5.165 21.323 1.00 93.94 271 PRO A O 1
ATOM 2224 N N . TRP A 1 272 ? -6.163 -3.948 19.965 1.00 97.06 272 TRP A N 1
ATOM 2225 C CA . TRP A 1 272 ? -5.746 -4.657 18.752 1.00 97.06 272 TRP A CA 1
ATOM 2226 C C . TRP A 1 272 ? -4.385 -4.192 18.251 1.00 97.06 272 TRP A C 1
ATOM 2228 O O . TRP A 1 272 ? -3.564 -5.023 17.863 1.00 97.06 272 TRP A O 1
ATOM 2238 N N . SER A 1 273 ? -4.124 -2.885 18.269 1.00 95.62 273 SER A N 1
ATOM 2239 C CA . SER A 1 273 ? -2.817 -2.343 17.889 1.00 95.62 273 SER A CA 1
ATOM 2240 C C . SER A 1 273 ? -1.730 -2.798 18.862 1.00 95.62 273 SER A C 1
ATOM 2242 O O . SER A 1 273 ? -0.679 -3.250 18.414 1.00 95.62 273 SER A O 1
ATOM 2244 N N . THR A 1 274 ? -2.010 -2.805 20.169 1.00 95.44 274 THR A N 1
ATOM 2245 C CA . THR A 1 274 ? -1.087 -3.332 21.190 1.00 95.44 274 THR A CA 1
ATOM 2246 C C . THR A 1 274 ? -0.772 -4.813 20.951 1.00 95.44 274 THR A C 1
ATOM 2248 O O . THR A 1 274 ? 0.393 -5.205 20.925 1.00 95.44 274 THR A O 1
ATOM 2251 N N . ALA A 1 275 ? -1.785 -5.647 20.688 1.00 94.38 275 ALA A N 1
ATOM 2252 C CA . ALA A 1 275 ? -1.564 -7.065 20.396 1.00 94.38 275 ALA A CA 1
ATOM 2253 C C . ALA A 1 275 ? -0.684 -7.285 19.151 1.00 94.38 275 ALA A C 1
ATOM 2255 O O . ALA A 1 275 ? 0.153 -8.185 19.137 1.00 94.38 275 ALA A O 1
ATOM 2256 N N . LEU A 1 276 ? -0.848 -6.458 18.116 1.00 93.31 276 LEU A N 1
ATOM 2257 C CA . LEU A 1 276 ? -0.065 -6.550 16.883 1.00 93.31 276 LEU A CA 1
ATOM 2258 C C . LEU A 1 276 ? 1.370 -6.033 17.029 1.00 93.31 276 LEU A C 1
ATOM 2260 O O . LEU A 1 276 ? 2.255 -6.534 16.336 1.00 93.31 276 LEU A O 1
ATOM 2264 N N . GLN A 1 277 ? 1.619 -5.076 17.925 1.00 90.50 277 GLN A N 1
ATOM 2265 C CA . GLN A 1 277 ? 2.973 -4.612 18.24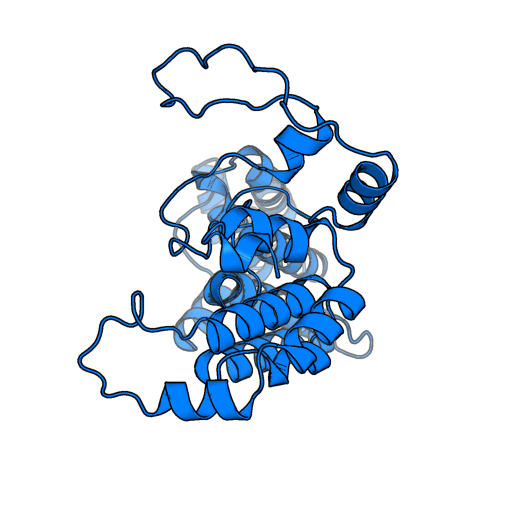8 1.00 90.50 277 GLN A CA 1
ATOM 2266 C C . GLN A 1 277 ? 3.824 -5.723 18.869 1.00 90.50 277 GLN A C 1
ATOM 2268 O O . GLN A 1 277 ? 5.000 -5.830 18.549 1.00 90.50 277 GLN A O 1
ATOM 2273 N N . HIS A 1 278 ? 3.231 -6.591 19.691 1.00 85.25 278 HIS A N 1
ATOM 2274 C CA . HIS A 1 278 ? 3.939 -7.724 20.300 1.00 85.25 278 HIS A CA 1
ATOM 2275 C C . HIS A 1 278 ? 4.297 -8.854 19.317 1.00 85.25 278 HIS A C 1
ATOM 2277 O O . HIS A 1 278 ? 5.016 -9.777 19.691 1.00 85.25 278 HIS A O 1
ATOM 2283 N N . LEU A 1 279 ? 3.787 -8.807 18.082 1.00 76.62 279 LEU A N 1
ATOM 2284 C CA . LEU A 1 279 ? 4.047 -9.798 17.030 1.00 76.62 279 LEU A CA 1
ATOM 2285 C C . LEU A 1 279 ? 5.100 -9.333 16.005 1.00 76.62 279 LEU A C 1
ATOM 2287 O O . LEU A 1 279 ? 5.297 -10.023 14.999 1.00 76.62 279 LEU A O 1
ATOM 2291 N N . GLN A 1 280 ? 5.699 -8.154 16.209 1.00 61.34 280 GLN A N 1
ATOM 2292 C CA . GLN A 1 280 ? 6.778 -7.592 15.385 1.00 61.34 280 GLN A CA 1
ATOM 2293 C C . GLN A 1 280 ? 8.147 -7.978 15.931 1.00 61.34 280 GLN A C 1
ATOM 2295 O O . GLN A 1 280 ? 9.023 -8.240 15.078 1.00 61.34 280 GLN A O 1
#

Foldseek 3Di:
DVCVVVVNVVVVLCCLQQADDLVRLVVVLVVPQPPVNQVVLVPDDPPDDPLVRNPPSLVSLQLSLLSCVLVVVLVVSLSSADPVLNVLSVLLNVLCVQLPPPVDQLLSSLLSLLSNLVSLLVRVLSRHNRCPFQAVVNVPSPDGDDDPLVCLLVQWDFDDDDPVDDTDDTHGDPDHRDPSSNVSNVVSDGPDRHHSSSLVVSLVSLVSSLVSDQFQDLVNLQSLLVSLVSQCPPHVPSSVVSLVCCQVRHLPHPQNVVCVVVVHRDPDHTDSVVVVVVVD